Protein AF-A0A2V7UVL4-F1 (afdb_monomer)

Solvent-accessible surface area (backbone atoms only — not comparable to full-atom values): 17058 Å² total; per-residue (Å²): 140,80,89,80,84,87,86,84,88,80,80,76,94,66,79,67,66,77,83,80,45,62,92,87,64,84,83,84,84,73,82,70,92,78,72,73,92,77,87,88,82,82,78,90,78,72,68,57,62,95,88,39,77,72,82,83,72,78,83,70,82,76,73,74,75,78,78,67,80,54,68,66,58,58,51,51,50,47,68,39,41,49,60,37,52,55,49,50,53,49,52,54,54,54,59,66,42,76,71,51,90,70,59,77,78,52,60,64,87,53,51,46,16,52,55,32,18,53,51,27,43,38,39,38,41,36,69,62,68,70,66,64,64,85,85,51,70,67,43,55,50,50,28,46,51,54,46,47,54,47,42,51,50,48,38,61,51,25,60,76,36,74,91,51,75,61,50,74,66,52,46,51,33,26,45,50,13,30,56,51,21,51,55,52,50,52,53,51,35,53,52,51,21,52,57,41,52,55,54,38,44,30,38,38,36,33,56,90,95,44,69,63,36,55,53,50,51,52,53,51,57,54,49,44,76,78,41,69,50,43,81,44,79,43,58,24,80,79,36,75,71,45,28,73,74,42,50,96,48,59,40,36,40,24,52,65,91,45,76,74,58,60,87,70,84,51,72,64,61,54,48,52,54,55,49,53,54,45,55,55,56,74,109

Sequence (283 aa):
MPSGESPSRVALPFPQHADVLPSSVRVLCFPDPGRSEGEAEGDGHPVSLHGGPVAAHRVRHVSLPAEHPPLNRVLHFTRLWLPVLAYGTLVFYLSSLPVVPVAGRLPDYLTHPAEYLVLTLLVVRALHGGGVTPIRRGTCLGAIALTVAYAISDEIHQLHVPRRTASLKDVLSDTLGAVLALGVAEVFQRIRSRRLGLPVSVTLYTRAECRHCHQARAILRRIAREVPLQLSEVDVDSDPTLSSRYGAQVPVILVGDTKISKLIPDEETIRRGLTRRVFRSTG

Structure (mmCIF, N/CA/C/O backbone):
data_AF-A0A2V7UVL4-F1
#
_entry.id   AF-A0A2V7UVL4-F1
#
loop_
_atom_site.group_PDB
_atom_site.id
_atom_site.type_symbol
_atom_site.label_atom_id
_atom_site.label_alt_id
_atom_site.label_comp_id
_atom_site.label_asym_id
_atom_site.label_entity_id
_atom_site.label_seq_id
_atom_site.pdbx_PDB_ins_code
_atom_site.Cartn_x
_atom_site.Cartn_y
_atom_site.Cartn_z
_atom_site.occupancy
_atom_site.B_iso_or_equiv
_atom_site.auth_seq_id
_atom_site.auth_comp_id
_atom_site.auth_asym_id
_atom_site.auth_atom_id
_atom_site.pdbx_PDB_model_num
ATOM 1 N N . MET A 1 1 ? -53.122 -37.523 50.773 1.00 27.28 1 MET A N 1
ATOM 2 C CA . MET A 1 1 ? -51.848 -38.246 50.582 1.00 27.28 1 MET A CA 1
ATOM 3 C C . MET A 1 1 ? -51.988 -39.094 49.324 1.00 27.28 1 MET A C 1
ATOM 5 O O . MET A 1 1 ? -52.861 -39.951 49.351 1.00 27.28 1 MET A O 1
ATOM 9 N N . PRO A 1 2 ? -51.187 -38.923 48.262 1.00 37.91 2 PRO A N 1
ATOM 10 C CA . PRO A 1 2 ? -50.572 -37.706 47.718 1.00 37.91 2 PRO A CA 1
ATOM 11 C C . PRO A 1 2 ? -50.898 -37.482 46.207 1.00 37.91 2 PRO A C 1
ATOM 13 O O . PRO A 1 2 ? -51.432 -38.374 45.560 1.00 37.91 2 PRO A O 1
ATOM 16 N N . SER A 1 3 ? -50.548 -36.279 45.705 1.00 30.66 3 SER A N 1
ATOM 17 C CA . SER A 1 3 ? -49.972 -35.924 44.371 1.00 30.66 3 SER A CA 1
ATOM 18 C C . SER A 1 3 ? -50.656 -36.375 43.059 1.00 30.66 3 SER A C 1
ATOM 20 O O . SER A 1 3 ? -50.988 -37.536 42.900 1.00 30.66 3 SER A O 1
ATOM 22 N N . GLY A 1 4 ? -50.796 -35.569 42.002 1.00 29.22 4 GLY A N 1
ATOM 23 C CA . GLY A 1 4 ? -50.240 -34.253 41.680 1.00 29.22 4 GLY A CA 1
ATOM 24 C C . GLY A 1 4 ? -50.421 -33.945 40.174 1.00 29.22 4 GLY A C 1
ATOM 25 O O . GLY A 1 4 ? -50.461 -34.857 39.358 1.00 29.22 4 GLY A O 1
ATOM 26 N N . GLU A 1 5 ? -50.591 -32.656 39.873 1.00 31.00 5 GLU A N 1
ATOM 27 C CA . GLU A 1 5 ? -50.179 -31.883 38.681 1.00 31.00 5 GLU A CA 1
ATOM 28 C C . GLU A 1 5 ? -50.448 -32.315 37.213 1.00 31.00 5 GLU A C 1
ATOM 30 O O . GLU A 1 5 ? -49.974 -33.308 36.673 1.00 31.00 5 GLU A O 1
ATOM 35 N N . SER A 1 6 ? -51.139 -31.386 36.541 1.00 32.22 6 SER A N 1
ATOM 36 C CA . SER A 1 6 ? -51.098 -30.997 35.114 1.00 32.22 6 SER A CA 1
ATOM 37 C C . SER A 1 6 ? -49.822 -30.148 34.826 1.00 32.22 6 SER A C 1
ATOM 39 O O . SER A 1 6 ? -49.152 -29.805 35.795 1.00 32.22 6 SER A O 1
ATOM 41 N N . PRO A 1 7 ? -49.552 -29.534 33.646 1.00 45.94 7 PRO A N 1
ATOM 42 C CA . PRO A 1 7 ? -49.530 -29.925 32.224 1.00 45.94 7 PRO A CA 1
ATOM 43 C C . PRO A 1 7 ? -48.164 -29.599 31.527 1.00 45.94 7 PRO A C 1
ATOM 45 O O . PRO A 1 7 ? -47.232 -29.069 32.119 1.00 45.94 7 PRO A O 1
ATOM 48 N N . SER A 1 8 ? -48.131 -29.757 30.193 1.00 32.25 8 SER A N 1
ATOM 49 C CA . SER A 1 8 ? -47.383 -28.940 29.204 1.00 32.25 8 SER A CA 1
ATOM 50 C C . SER A 1 8 ? -46.000 -29.418 28.714 1.00 32.25 8 SER A C 1
ATOM 52 O O . SER A 1 8 ? -44.949 -29.219 29.315 1.00 32.25 8 SER A O 1
ATOM 54 N N . ARG A 1 9 ? -45.999 -29.969 27.492 1.00 36.44 9 ARG A N 1
ATOM 55 C CA . ARG A 1 9 ? -44.826 -30.010 26.609 1.00 36.44 9 ARG A CA 1
ATOM 56 C C . ARG A 1 9 ? -44.597 -28.604 26.047 1.00 36.44 9 ARG A C 1
ATOM 58 O O . ARG A 1 9 ? -45.347 -28.175 25.173 1.00 36.44 9 ARG A O 1
ATOM 65 N N . VAL A 1 10 ? -43.568 -27.900 26.510 1.00 35.81 10 VAL A N 1
ATOM 66 C CA . VAL A 1 10 ? -43.083 -26.680 25.846 1.00 35.81 10 VAL A CA 1
ATOM 67 C C . VAL A 1 10 ? -42.143 -27.095 24.713 1.00 35.81 10 VAL A C 1
ATOM 69 O O . VAL A 1 10 ? -41.080 -27.666 24.949 1.00 35.81 10 VAL A O 1
ATOM 72 N N . ALA A 1 11 ? -42.561 -26.848 23.471 1.00 37.50 11 ALA A N 1
ATOM 73 C CA . ALA A 1 11 ? -41.738 -27.038 22.282 1.00 37.50 11 ALA A CA 1
ATOM 74 C C . ALA A 1 11 ? -40.584 -26.016 22.263 1.00 37.50 11 ALA A C 1
ATOM 76 O O . ALA A 1 11 ? -40.809 -24.817 22.420 1.00 37.50 11 ALA A O 1
ATOM 77 N N . LEU A 1 12 ? -39.348 -26.490 22.077 1.00 35.25 12 LEU A N 1
ATOM 78 C CA . LEU A 1 12 ? -38.162 -25.638 21.943 1.00 35.25 12 LEU A CA 1
ATOM 79 C C . LEU A 1 12 ? -38.152 -24.912 20.577 1.00 35.25 12 LEU A C 1
ATOM 81 O O . LEU A 1 12 ? -38.569 -25.501 19.581 1.00 35.25 12 LEU A O 1
ATOM 85 N N . PRO A 1 13 ? -37.640 -23.666 20.493 1.00 36.91 13 PRO A N 1
ATOM 86 C CA . PRO A 1 13 ? -37.803 -22.785 19.330 1.00 36.91 13 PRO A CA 1
ATOM 87 C C . PRO A 1 13 ? -36.739 -22.957 18.229 1.00 36.91 13 PRO A C 1
ATOM 89 O O . PRO A 1 13 ? -36.646 -22.112 17.340 1.00 36.91 13 PRO A O 1
ATOM 92 N N . PHE A 1 14 ? -35.910 -24.003 18.274 1.00 34.09 14 PHE A N 1
ATOM 93 C CA . PHE A 1 14 ? -34.856 -24.205 17.276 1.00 34.09 14 PHE A CA 1
ATOM 94 C C . PHE A 1 14 ? -35.271 -25.249 16.229 1.00 34.09 14 PHE A C 1
ATOM 96 O O . PHE A 1 14 ? -35.674 -26.348 16.616 1.00 34.09 14 PHE A O 1
ATOM 103 N N . PRO A 1 15 ? -35.161 -24.946 14.918 1.00 44.03 15 PRO A N 1
ATOM 104 C CA . PRO A 1 15 ? -35.361 -25.945 13.875 1.00 44.03 15 PRO A CA 1
ATOM 105 C C . PRO A 1 15 ? -34.367 -27.095 14.067 1.00 44.03 15 PRO A C 1
ATOM 107 O O . PRO A 1 15 ? -33.225 -26.890 14.489 1.00 44.03 15 PRO A O 1
ATOM 110 N N . GLN A 1 16 ? -34.819 -28.318 13.799 1.00 50.28 16 GLN A N 1
ATOM 111 C CA . GLN A 1 16 ? -33.990 -29.508 13.933 1.00 50.28 16 GLN A CA 1
ATOM 112 C C . GLN A 1 16 ? -32.781 -29.366 12.993 1.00 50.28 16 GLN A C 1
ATOM 114 O O . GLN A 1 16 ? -32.917 -29.093 11.806 1.00 50.28 16 GLN A O 1
ATOM 119 N N . HIS A 1 17 ? -31.573 -29.531 13.533 1.00 48.03 17 HIS A N 1
ATOM 120 C CA . HIS A 1 17 ? -30.286 -29.360 12.838 1.00 48.03 17 HIS A CA 1
ATOM 121 C C . HIS A 1 17 ? -30.124 -30.224 11.570 1.00 48.03 17 HIS A C 1
ATOM 123 O O . HIS A 1 17 ? -29.221 -29.972 10.772 1.00 48.03 17 HIS A O 1
ATOM 129 N N . ALA A 1 18 ? -31.001 -31.214 11.385 1.00 49.59 18 ALA A N 1
ATOM 130 C CA . ALA A 1 18 ? -31.094 -32.057 10.200 1.00 49.59 18 ALA A CA 1
ATOM 131 C C . ALA A 1 18 ? -31.358 -31.268 8.903 1.00 49.59 18 ALA A C 1
ATOM 133 O O . ALA A 1 18 ? -30.930 -31.709 7.842 1.00 49.59 18 ALA A O 1
ATOM 134 N N . ASP A 1 19 ? -31.986 -30.090 8.986 1.00 47.53 19 ASP A N 1
ATOM 135 C CA . ASP A 1 19 ? -32.357 -29.303 7.800 1.00 47.53 19 ASP A CA 1
ATOM 136 C C . ASP A 1 19 ? -31.233 -28.374 7.301 1.00 47.53 19 ASP A C 1
ATOM 138 O O . ASP A 1 19 ? -31.312 -27.818 6.207 1.00 47.53 19 ASP A O 1
ATOM 142 N N . VAL A 1 20 ? -30.180 -28.176 8.104 1.00 49.34 20 VAL A N 1
ATOM 143 C CA . VAL A 1 20 ? -29.116 -27.184 7.842 1.00 49.34 20 VAL A CA 1
ATOM 144 C C . VAL A 1 20 ? -27.764 -27.841 7.571 1.00 49.34 20 VAL A C 1
ATOM 146 O O . VAL A 1 20 ? -26.921 -27.269 6.878 1.00 49.34 20 VAL A O 1
ATOM 149 N N . LEU A 1 21 ? -27.531 -29.036 8.113 1.00 46.81 21 LEU A N 1
ATOM 150 C CA . LEU A 1 21 ? -26.247 -29.719 8.020 1.00 46.81 21 LEU A CA 1
ATOM 151 C C . LEU A 1 21 ? -26.349 -30.943 7.103 1.00 46.81 21 LEU A C 1
ATOM 153 O O . LEU A 1 21 ? -27.305 -31.708 7.212 1.00 46.81 21 LEU A O 1
ATOM 157 N N . PRO A 1 22 ? -25.365 -31.169 6.212 1.00 46.09 22 PRO A N 1
ATOM 158 C CA . PRO A 1 22 ? -25.333 -32.381 5.407 1.00 46.09 22 PRO A CA 1
ATOM 159 C C . PRO A 1 22 ? -25.248 -33.613 6.316 1.00 46.09 22 PRO A C 1
ATOM 161 O O . PRO A 1 22 ? -24.584 -33.588 7.352 1.00 46.09 22 PRO A O 1
ATOM 164 N N . SER A 1 23 ? -25.872 -34.716 5.900 1.00 47.56 23 SER A N 1
ATOM 165 C CA . SER A 1 23 ? -25.980 -35.977 6.657 1.00 47.56 23 SER A CA 1
ATOM 166 C C . SER A 1 23 ? -24.639 -36.629 7.037 1.00 47.56 23 SER A C 1
ATOM 168 O O . SER A 1 23 ? -24.600 -37.574 7.825 1.00 47.56 23 SER A O 1
ATOM 170 N N . SER A 1 24 ? -23.525 -36.118 6.511 1.00 39.78 24 SER A N 1
ATOM 171 C CA . SER A 1 24 ? -22.158 -36.494 6.876 1.00 39.78 24 SER A CA 1
ATOM 172 C C . SER A 1 24 ? -21.665 -35.864 8.187 1.00 39.78 24 SER A C 1
ATOM 174 O O . SER A 1 24 ? -20.651 -36.309 8.728 1.00 39.78 24 SER A O 1
ATOM 176 N N . VAL A 1 25 ? -22.356 -34.851 8.718 1.00 35.94 25 VAL A N 1
ATOM 177 C CA . VAL A 1 25 ? -21.966 -34.125 9.932 1.00 35.94 25 VAL A CA 1
ATOM 178 C C . VAL A 1 25 ? -22.755 -34.654 11.126 1.00 35.94 25 VAL A C 1
ATOM 180 O O . VAL A 1 25 ? -23.966 -34.476 11.217 1.00 35.94 25 VAL A O 1
ATOM 183 N N . ARG A 1 26 ? -22.063 -35.284 12.083 1.00 40.94 26 ARG A N 1
ATOM 184 C CA . ARG A 1 26 ? -22.666 -35.684 13.364 1.00 40.94 26 ARG A CA 1
ATOM 185 C C . ARG A 1 26 ? -22.484 -34.571 14.388 1.00 40.94 26 ARG A C 1
ATOM 187 O O . ARG A 1 26 ? -21.357 -34.258 14.764 1.00 40.94 26 ARG A O 1
ATOM 194 N N . VAL A 1 27 ? -23.593 -33.993 14.842 1.00 41.38 27 VAL A N 1
ATOM 195 C CA . VAL A 1 27 ? -23.610 -32.954 15.877 1.00 41.38 27 VAL A CA 1
ATOM 196 C C . VAL A 1 27 ? -23.712 -33.613 17.248 1.00 41.38 27 VAL A C 1
ATOM 198 O O . VAL A 1 27 ? -24.640 -34.373 17.515 1.00 41.38 27 VAL A O 1
ATOM 201 N N . LEU A 1 28 ? -22.751 -33.319 18.120 1.00 40.56 28 LEU A N 1
ATOM 202 C CA . LEU A 1 28 ? -22.800 -33.683 19.533 1.00 40.56 28 LEU A CA 1
ATOM 203 C C . LEU A 1 28 ? -23.385 -32.506 20.314 1.00 40.56 28 LEU A C 1
ATOM 205 O O . LEU A 1 28 ? -22.750 -31.460 20.434 1.00 40.56 28 LEU A O 1
ATOM 209 N N . CYS A 1 29 ? -24.601 -32.673 20.828 1.00 39.53 29 CYS A N 1
ATOM 210 C CA . CYS A 1 29 ? -25.205 -31.719 21.750 1.00 39.53 29 CYS A CA 1
ATOM 211 C C . CYS A 1 29 ? -24.737 -32.043 23.168 1.00 39.53 29 CYS A C 1
ATOM 213 O O . CYS A 1 29 ? -25.046 -33.108 23.701 1.00 39.53 29 CYS A O 1
ATOM 215 N N . PHE A 1 30 ? -23.993 -31.126 23.776 1.00 36.72 30 PHE A N 1
ATOM 216 C CA . PHE A 1 30 ? -23.687 -31.197 25.198 1.00 36.72 30 PHE A CA 1
ATOM 217 C C . PHE A 1 30 ? -24.836 -30.561 25.991 1.00 36.72 30 PHE A C 1
ATOM 219 O O . PHE A 1 30 ? -25.384 -29.553 25.535 1.00 36.72 30 PHE A O 1
ATOM 226 N N . PRO A 1 31 ? -25.222 -31.130 27.146 1.00 38.59 31 PRO A N 1
ATOM 227 C CA . PRO A 1 31 ? -26.161 -30.469 28.036 1.00 38.59 31 PRO A CA 1
ATOM 228 C C . PRO A 1 31 ? -25.578 -29.126 28.490 1.00 38.59 31 PRO A C 1
ATOM 230 O O . PRO A 1 31 ? -24.389 -29.015 28.790 1.00 38.59 31 PRO A O 1
ATOM 233 N N . ASP A 1 32 ? -26.426 -28.103 28.464 1.00 40.22 32 ASP A N 1
ATOM 234 C CA . ASP A 1 32 ? -26.077 -26.716 28.751 1.00 40.22 32 ASP A CA 1
ATOM 235 C C . ASP A 1 32 ? -25.558 -26.590 30.200 1.00 40.22 32 ASP A C 1
ATOM 237 O O . ASP A 1 32 ? -26.303 -26.912 31.132 1.00 40.22 32 ASP A O 1
ATOM 241 N N . PRO A 1 33 ? -24.307 -26.147 30.434 1.00 38.56 33 PRO A N 1
ATOM 242 C CA . PRO A 1 33 ? -23.712 -26.110 31.773 1.00 38.56 33 PRO A CA 1
ATOM 243 C C . PRO A 1 33 ? -24.351 -25.068 32.711 1.00 38.56 33 PRO A C 1
ATOM 245 O O . PRO A 1 33 ? -23.939 -24.953 33.860 1.00 38.56 33 PRO A O 1
ATOM 248 N N . GLY A 1 34 ? -25.330 -24.290 32.234 1.00 39.03 34 GLY A N 1
ATOM 249 C CA . GLY A 1 34 ? -26.018 -23.245 32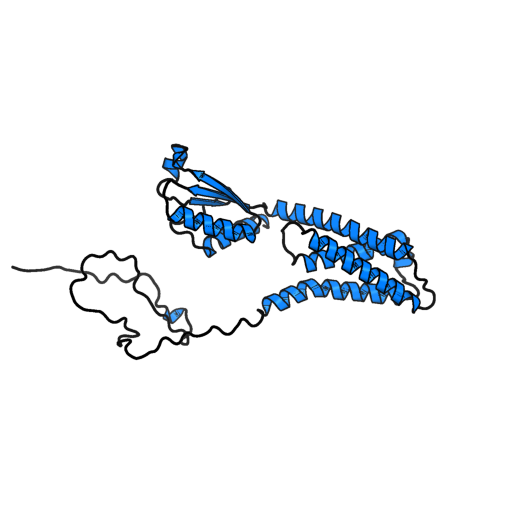.994 1.00 39.03 34 GLY A CA 1
ATOM 250 C C . GLY A 1 34 ? -27.373 -23.627 33.599 1.00 39.03 34 GLY A C 1
ATOM 251 O O . GLY A 1 34 ? -28.026 -22.755 34.174 1.00 39.03 34 GLY A O 1
ATOM 252 N N . ARG A 1 35 ? -27.840 -24.879 33.483 1.00 37.56 35 ARG A N 1
ATOM 253 C CA . ARG A 1 35 ? -29.080 -25.299 34.158 1.00 37.56 35 ARG A CA 1
ATOM 254 C C . ARG A 1 35 ? -28.760 -25.609 35.624 1.00 37.56 35 ARG A C 1
ATOM 256 O O . ARG A 1 35 ? -28.145 -26.623 35.925 1.00 37.56 35 ARG A O 1
ATOM 263 N N . SER A 1 36 ? -29.123 -24.671 36.494 1.00 32.84 36 SER A N 1
ATOM 264 C CA . SER A 1 36 ? -28.880 -24.676 37.938 1.00 32.84 36 SER A CA 1
ATOM 265 C C . SER A 1 36 ? -29.268 -25.989 38.612 1.00 32.84 36 SER A C 1
ATOM 267 O O . SER A 1 36 ? -30.36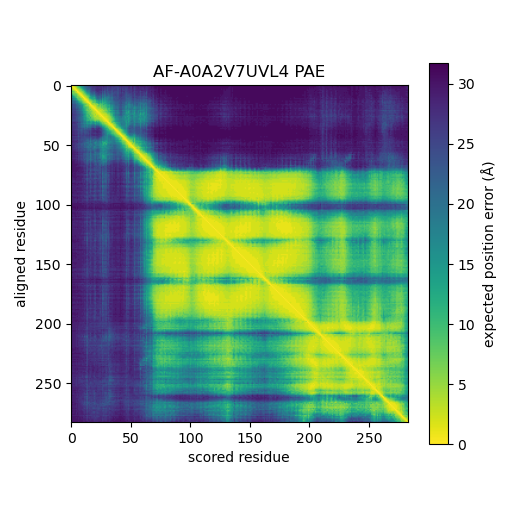7 -26.502 38.405 1.00 32.84 36 SER A O 1
ATOM 269 N N . GLU A 1 37 ? -28.354 -26.455 39.457 1.00 37.47 37 GLU A N 1
ATOM 270 C CA . GLU A 1 37 ? -28.489 -27.549 40.410 1.00 37.47 37 GLU A CA 1
ATOM 271 C C . GLU A 1 37 ? -29.745 -27.373 41.276 1.00 37.47 37 GLU A C 1
ATOM 273 O O . GLU A 1 37 ? -29.877 -26.428 42.052 1.00 37.47 37 GLU A O 1
ATOM 278 N N . GLY A 1 38 ? -30.677 -28.299 41.107 1.00 35.00 38 GLY A N 1
ATOM 279 C CA . GLY A 1 38 ? -31.891 -28.456 41.889 1.00 35.00 38 GLY A CA 1
ATOM 280 C C . GLY A 1 38 ? -32.589 -29.689 41.342 1.00 35.00 38 GLY A C 1
ATOM 281 O O . GLY A 1 38 ? -33.202 -29.600 40.287 1.00 35.00 38 GLY A O 1
ATOM 282 N N . GLU A 1 39 ? -32.410 -30.815 42.039 1.00 36.94 39 GLU A N 1
ATOM 283 C CA . GLU A 1 39 ? -32.797 -32.193 41.676 1.00 36.94 39 GLU A CA 1
ATOM 284 C C . GLU A 1 39 ? -31.781 -32.948 40.803 1.00 36.94 39 GLU A C 1
ATOM 286 O O . GLU A 1 39 ? -31.985 -33.229 39.625 1.00 36.94 39 GLU A O 1
ATOM 291 N N . ALA A 1 40 ? -30.671 -33.333 41.433 1.00 34.66 40 ALA A N 1
ATOM 292 C CA . ALA A 1 40 ? -29.865 -34.471 41.007 1.00 34.66 40 ALA A CA 1
ATOM 293 C C . ALA A 1 40 ? -29.655 -35.388 42.218 1.00 34.66 40 ALA A C 1
ATOM 295 O O . ALA A 1 40 ? -28.600 -35.392 42.847 1.00 34.66 40 ALA A O 1
ATOM 296 N N . GLU A 1 41 ? -30.696 -36.139 42.566 1.00 32.75 41 GLU A N 1
ATOM 297 C CA . GLU A 1 41 ? -30.577 -37.315 43.420 1.00 32.75 41 GLU A CA 1
ATOM 298 C C . GLU A 1 41 ? -30.929 -38.530 42.553 1.00 32.75 41 GLU A C 1
ATOM 300 O O . GLU A 1 41 ? -32.042 -38.626 42.040 1.00 32.75 41 GLU A O 1
ATOM 305 N N . GLY A 1 42 ? -29.953 -39.418 42.340 1.00 30.16 42 GLY A N 1
ATOM 306 C CA . GLY A 1 42 ? -30.150 -40.710 41.677 1.00 30.16 42 GLY A CA 1
ATOM 307 C C . GLY A 1 42 ? -29.469 -40.867 40.313 1.00 30.16 42 GLY A C 1
ATOM 308 O O . GLY A 1 42 ? -29.977 -40.415 39.297 1.00 30.16 42 GLY A O 1
ATOM 309 N N . ASP A 1 43 ? -28.355 -41.601 40.339 1.00 31.23 43 ASP A N 1
ATOM 310 C CA . ASP A 1 43 ? -27.765 -42.437 39.285 1.00 31.23 43 ASP A CA 1
ATOM 311 C C . ASP A 1 43 ? -27.305 -41.822 37.948 1.00 31.23 43 ASP A C 1
ATOM 313 O O . ASP A 1 43 ? -28.014 -41.155 37.201 1.00 31.23 43 ASP A O 1
ATOM 317 N N . GLY A 1 44 ? -26.043 -42.123 37.617 1.00 37.66 44 GLY A N 1
ATOM 318 C CA . GLY A 1 44 ? -25.330 -41.630 36.444 1.00 37.66 44 GLY A CA 1
ATOM 319 C C . GLY A 1 44 ? -26.087 -41.833 35.132 1.00 37.66 44 GLY A C 1
ATOM 320 O O . GLY A 1 44 ? -26.223 -42.950 34.635 1.00 37.66 44 GLY A O 1
ATOM 321 N N . HIS A 1 45 ? -26.507 -40.729 34.517 1.00 33.81 45 HIS A N 1
ATOM 322 C CA . HIS A 1 45 ? -27.101 -40.756 33.189 1.00 33.81 45 HIS A CA 1
ATOM 323 C C . HIS A 1 45 ? -26.024 -40.740 32.090 1.00 33.81 45 HIS A C 1
ATOM 325 O O . HIS A 1 45 ? -25.230 -39.797 32.010 1.00 33.81 45 HIS A O 1
ATOM 331 N N . PRO A 1 46 ? -25.989 -41.751 31.200 1.00 38.53 46 PRO A N 1
ATOM 332 C CA . PRO A 1 46 ? -25.092 -41.759 30.059 1.00 38.53 46 PRO A CA 1
ATOM 333 C C . PRO A 1 46 ? -25.591 -40.772 29.001 1.00 38.53 46 PRO A C 1
ATOM 335 O O . PRO A 1 46 ? -26.757 -40.787 28.601 1.00 38.53 46 PRO A O 1
ATOM 338 N N . VAL A 1 47 ? -24.678 -39.940 28.500 1.00 43.59 47 VAL A N 1
ATOM 339 C CA . VAL A 1 47 ? -24.881 -39.179 27.262 1.00 43.59 47 VAL A CA 1
ATOM 340 C C . VAL A 1 47 ? -25.287 -40.176 26.171 1.00 43.59 47 VAL A C 1
ATOM 342 O O . VAL A 1 47 ? -24.596 -41.173 25.962 1.00 43.59 47 VAL A O 1
ATOM 345 N N . SER A 1 48 ? -26.423 -39.943 25.514 1.00 41.41 48 SER A N 1
ATOM 346 C CA . SER A 1 48 ? -26.971 -40.826 24.480 1.00 41.41 48 SER A CA 1
ATOM 347 C C . SER A 1 48 ? -26.897 -40.167 23.102 1.00 41.41 48 SER A C 1
ATOM 349 O O . SER A 1 48 ? -27.206 -38.990 22.926 1.00 41.41 48 SER A O 1
ATOM 351 N N . LEU A 1 49 ? -26.465 -40.942 22.107 1.00 41.16 49 LEU A N 1
ATOM 352 C CA . LEU A 1 49 ? -26.409 -40.563 20.692 1.00 41.16 49 LEU A CA 1
ATOM 353 C C . LEU A 1 49 ? -27.547 -41.311 19.992 1.00 41.16 49 LEU A C 1
ATOM 355 O O . LEU A 1 49 ? -27.553 -42.539 19.999 1.00 41.16 49 LEU A O 1
ATOM 359 N N . HIS A 1 50 ? -28.532 -40.590 19.444 1.00 40.66 50 HIS A N 1
ATOM 360 C CA . HIS A 1 50 ? -29.739 -41.174 18.828 1.00 40.66 50 HIS A CA 1
ATOM 361 C C . HIS A 1 50 ? -30.399 -42.288 19.666 1.00 40.66 50 HIS A C 1
ATOM 363 O O . HIS A 1 50 ? -30.736 -43.352 19.158 1.00 40.66 50 HIS A O 1
ATOM 369 N N . GLY A 1 51 ? -30.568 -42.050 20.970 1.00 46.47 51 GLY A N 1
ATOM 370 C CA . GLY A 1 51 ? -31.279 -42.977 21.856 1.00 46.47 51 GLY A CA 1
ATOM 371 C C . GLY A 1 51 ? -30.522 -44.260 22.228 1.00 46.47 51 GLY A C 1
ATOM 372 O O . GLY A 1 51 ? -31.115 -45.124 22.863 1.00 46.47 51 GLY A O 1
ATOM 373 N N . GLY A 1 52 ? -29.234 -44.392 21.885 1.00 38.69 52 GLY A N 1
ATOM 374 C CA . GLY A 1 52 ? -28.369 -45.491 22.339 1.00 38.69 52 GLY A CA 1
ATOM 375 C C . GLY A 1 52 ? -27.275 -45.038 23.328 1.00 38.69 52 GLY A C 1
ATOM 376 O O . GLY A 1 52 ? -26.817 -43.891 23.239 1.00 38.69 52 GLY A O 1
ATOM 377 N N . PRO A 1 53 ? -26.829 -45.905 24.263 1.00 39.75 53 PRO A N 1
ATOM 378 C CA . PRO A 1 53 ? -25.759 -45.590 25.213 1.00 39.75 53 PRO A CA 1
ATOM 379 C C . PRO A 1 53 ? -24.389 -45.470 24.522 1.00 39.75 53 PRO A C 1
ATOM 381 O O . PRO A 1 53 ? -23.991 -46.329 23.735 1.00 39.75 53 PRO A O 1
ATOM 384 N N . VAL A 1 54 ? -23.630 -44.416 24.848 1.00 46.09 54 VAL A N 1
ATOM 385 C CA . VAL A 1 54 ? -22.284 -44.131 24.304 1.00 46.09 54 VAL A CA 1
ATOM 386 C C . VAL A 1 54 ? -21.220 -44.951 25.050 1.00 46.09 54 VAL A C 1
ATOM 388 O O . VAL A 1 54 ? -20.291 -44.427 25.654 1.00 46.09 54 VAL A O 1
ATOM 391 N N . ALA A 1 55 ? -21.355 -46.275 25.035 1.00 43.22 55 ALA A N 1
ATOM 392 C CA . ALA A 1 55 ? -20.399 -47.199 25.638 1.00 43.22 55 ALA A CA 1
ATOM 393 C C . ALA A 1 55 ? -19.769 -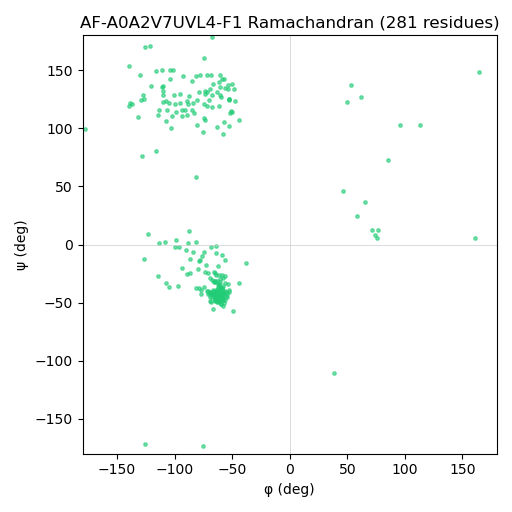48.067 24.542 1.00 43.22 55 ALA A C 1
ATOM 395 O O . ALA A 1 55 ? -20.232 -49.174 24.310 1.00 43.22 55 ALA A O 1
ATOM 396 N N . ALA A 1 56 ? -18.768 -47.521 23.829 1.00 41.84 56 ALA A N 1
ATOM 397 C CA . ALA A 1 56 ? -17.734 -48.246 23.048 1.00 41.84 56 ALA A CA 1
ATOM 398 C C . ALA A 1 56 ? -17.022 -47.378 21.987 1.00 41.84 56 ALA A C 1
ATOM 400 O O . ALA A 1 56 ? -16.237 -47.894 21.189 1.00 41.84 56 ALA A O 1
ATOM 401 N N . HIS A 1 57 ? -17.262 -46.069 21.906 1.00 38.59 57 HIS A N 1
ATOM 402 C CA . HIS A 1 57 ? -16.595 -45.242 20.899 1.00 38.59 57 HIS A CA 1
ATOM 403 C C . HIS A 1 57 ? -15.469 -44.435 21.531 1.00 38.59 57 HIS A C 1
ATOM 405 O O . HIS A 1 57 ? -15.697 -43.404 22.157 1.00 38.59 57 HIS A O 1
ATOM 411 N N . ARG A 1 58 ? -14.226 -44.918 21.354 1.00 36.62 58 ARG A N 1
ATOM 412 C CA . ARG A 1 58 ? -13.026 -44.095 21.550 1.00 36.62 58 ARG A CA 1
ATOM 413 C C . ARG A 1 58 ? -13.236 -42.818 20.752 1.00 36.62 58 ARG A C 1
ATOM 415 O O . ARG A 1 58 ? -13.267 -42.869 19.523 1.00 36.62 58 ARG A O 1
ATOM 422 N N . VAL A 1 59 ? -13.347 -41.693 21.450 1.00 39.81 59 VAL A N 1
ATOM 423 C CA . VAL A 1 59 ? -13.175 -40.371 20.858 1.00 39.81 59 VAL A CA 1
ATOM 424 C C . VAL A 1 59 ? -11.773 -40.369 20.257 1.00 39.81 59 VAL A C 1
ATOM 426 O O . VAL A 1 59 ? -10.774 -40.209 20.955 1.00 39.81 59 VAL A O 1
ATOM 429 N N . ARG A 1 60 ? -11.670 -40.672 18.961 1.00 34.12 60 ARG A N 1
ATOM 430 C CA . ARG A 1 60 ? -10.428 -40.471 18.228 1.00 34.12 60 ARG A CA 1
ATOM 431 C C . ARG A 1 60 ? -10.302 -38.973 18.070 1.00 34.12 60 ARG A C 1
ATOM 433 O O . ARG A 1 60 ? -11.164 -38.344 17.463 1.00 34.12 60 ARG A O 1
ATOM 440 N N . HIS A 1 61 ? -9.229 -38.428 18.623 1.00 32.16 61 HIS A N 1
ATOM 441 C CA . HIS A 1 61 ? -8.753 -37.106 18.268 1.00 32.16 61 HIS A CA 1
ATOM 442 C C . HIS A 1 61 ? -8.607 -37.093 16.739 1.00 32.16 61 HIS A C 1
ATOM 444 O O . HIS A 1 61 ? -7.705 -37.725 16.188 1.00 32.16 61 HIS A O 1
ATOM 450 N N . VAL A 1 62 ? -9.565 -36.484 16.039 1.00 35.22 62 VAL A N 1
ATOM 451 C CA . VAL A 1 62 ? -9.442 -36.252 14.604 1.00 35.22 62 VAL A CA 1
ATOM 452 C C . VAL A 1 62 ? -8.457 -35.105 14.502 1.00 35.22 62 VAL A C 1
ATOM 454 O O . VAL A 1 62 ? -8.816 -33.950 14.714 1.00 35.22 62 VAL A O 1
ATOM 457 N N . SER A 1 63 ? -7.187 -35.433 14.275 1.00 28.98 63 SER A N 1
ATOM 458 C CA . SER A 1 63 ? -6.197 -34.442 13.877 1.00 28.98 63 SER A CA 1
ATOM 459 C C . SER A 1 63 ? -6.727 -33.792 12.607 1.00 28.98 63 SER A C 1
ATOM 461 O O . SER A 1 63 ? -6.748 -34.427 11.552 1.00 28.98 63 SER A O 1
ATOM 463 N N . LEU A 1 64 ? -7.226 -32.560 12.725 1.00 36.56 64 LEU A N 1
ATOM 464 C CA . LEU A 1 64 ? -7.522 -31.737 11.562 1.00 36.56 64 LEU A CA 1
ATOM 465 C C . LEU A 1 64 ? -6.239 -31.721 10.718 1.00 36.56 64 LEU A C 1
ATOM 467 O O . LEU A 1 64 ? -5.172 -31.442 11.277 1.00 36.56 64 LEU A O 1
ATOM 471 N N . PRO A 1 65 ? -6.297 -32.118 9.434 1.00 34.09 65 PRO A N 1
ATOM 472 C CA . PRO A 1 65 ? -5.108 -32.191 8.601 1.00 34.09 65 PRO A CA 1
ATOM 473 C C . PRO A 1 65 ? -4.394 -30.841 8.639 1.00 34.09 65 PRO A C 1
ATOM 475 O O . PRO A 1 65 ? -5.044 -29.797 8.551 1.00 34.09 65 PRO A O 1
ATOM 478 N N . ALA A 1 66 ? -3.071 -30.880 8.828 1.00 38.75 66 ALA A N 1
ATOM 479 C CA . ALA A 1 66 ? -2.225 -29.697 8.845 1.00 38.75 66 ALA A CA 1
ATOM 480 C C . ALA A 1 66 ? -2.578 -28.819 7.640 1.00 38.75 66 ALA A C 1
ATOM 482 O O . ALA A 1 66 ? -2.584 -29.300 6.507 1.00 38.75 66 ALA A O 1
ATOM 483 N N . GLU A 1 67 ? -2.940 -27.568 7.922 1.00 41.75 67 GLU A N 1
ATOM 484 C CA . GLU A 1 67 ? -3.435 -26.596 6.955 1.00 41.75 67 GLU A CA 1
ATOM 485 C C . GLU A 1 67 ? -2.595 -26.618 5.668 1.00 41.75 67 GLU A C 1
ATOM 487 O O . GLU A 1 67 ? -1.472 -26.112 5.624 1.00 41.75 67 GLU A O 1
ATOM 492 N N . HIS A 1 68 ? -3.150 -27.166 4.583 1.00 41.62 68 HIS A N 1
ATOM 493 C CA . HIS A 1 68 ? -2.733 -26.754 3.248 1.00 41.62 68 HIS A CA 1
ATOM 494 C C . HIS A 1 68 ? -2.866 -25.223 3.198 1.00 41.62 68 HIS A C 1
ATOM 496 O O . HIS A 1 68 ? -3.860 -24.700 3.719 1.00 41.62 68 HIS A O 1
ATOM 502 N N . PRO A 1 69 ? -1.906 -24.474 2.617 1.00 43.81 69 PRO A N 1
ATOM 503 C CA . PRO A 1 69 ? -2.023 -23.024 2.551 1.00 43.81 69 PRO A CA 1
ATOM 504 C C . PRO A 1 69 ? -3.382 -22.697 1.922 1.00 43.81 69 PRO A C 1
ATOM 506 O O . PRO A 1 69 ? -3.691 -23.234 0.854 1.00 43.81 69 PRO A O 1
ATOM 509 N N . PRO A 1 70 ? -4.232 -21.883 2.577 1.00 58.44 70 PRO A N 1
ATOM 510 C CA . PRO A 1 70 ? -5.593 -21.694 2.109 1.00 58.44 70 PRO A CA 1
ATOM 511 C C . PRO A 1 70 ? -5.501 -21.105 0.705 1.00 58.44 70 PRO A C 1
ATOM 513 O O . PRO A 1 70 ? -4.789 -20.119 0.507 1.00 58.44 70 PRO A O 1
ATOM 516 N N . LEU A 1 71 ? -6.195 -21.702 -0.267 1.00 64.81 71 LEU A N 1
ATOM 517 C CA . LEU A 1 71 ? -6.221 -21.278 -1.676 1.00 64.81 71 LEU A CA 1
ATOM 518 C C . LEU A 1 71 ? -6.371 -19.743 -1.815 1.00 64.81 71 LEU A C 1
ATOM 520 O O . LEU A 1 71 ? -5.765 -19.107 -2.674 1.00 64.81 71 LEU A O 1
ATOM 524 N N . ASN A 1 72 ? -7.098 -19.136 -0.871 1.00 74.94 72 ASN A N 1
ATOM 525 C CA . ASN A 1 72 ? -7.317 -17.698 -0.724 1.00 74.94 72 ASN A CA 1
ATOM 526 C C . ASN A 1 72 ? -6.037 -16.877 -0.492 1.00 74.94 72 ASN A C 1
ATOM 528 O O . ASN A 1 72 ? -5.938 -15.759 -0.988 1.00 74.94 72 ASN A O 1
ATOM 532 N N . ARG A 1 73 ? -5.043 -17.399 0.238 1.00 79.88 73 ARG A N 1
ATOM 533 C CA . ARG A 1 73 ? -3.760 -16.716 0.476 1.00 79.88 73 ARG A CA 1
ATOM 534 C C . ARG A 1 73 ? -2.923 -16.677 -0.796 1.00 79.88 73 ARG A C 1
ATOM 536 O O . ARG A 1 73 ? -2.360 -15.631 -1.104 1.00 79.88 73 ARG A O 1
ATOM 543 N N . VAL A 1 74 ? -2.873 -17.787 -1.535 1.00 83.25 74 VAL A N 1
ATOM 544 C CA . VAL A 1 74 ? -2.158 -17.855 -2.818 1.00 83.25 74 VAL A CA 1
ATOM 545 C C . VAL A 1 74 ? -2.821 -16.927 -3.828 1.00 83.25 74 VAL A C 1
ATOM 547 O O . VAL A 1 74 ? -2.123 -16.123 -4.432 1.00 83.25 74 VAL A O 1
ATOM 550 N N . LEU A 1 75 ? -4.154 -16.962 -3.941 1.00 87.75 75 LEU A N 1
ATOM 551 C CA . LEU A 1 75 ? -4.912 -16.083 -4.835 1.00 87.75 75 LEU A CA 1
ATOM 552 C C . LEU A 1 75 ? -4.760 -14.595 -4.476 1.00 87.75 75 LEU A C 1
ATOM 554 O O . LEU A 1 75 ? -4.619 -13.745 -5.353 1.00 87.75 75 LEU A O 1
ATOM 558 N N . HIS A 1 76 ? -4.781 -14.260 -3.182 1.00 85.12 76 HIS A N 1
ATOM 559 C CA . HIS A 1 76 ? -4.552 -12.891 -2.712 1.00 85.12 76 HIS A CA 1
ATOM 560 C C . HIS A 1 76 ? -3.138 -12.421 -3.043 1.00 85.12 76 HIS A C 1
ATOM 562 O O . HIS A 1 76 ? -2.954 -11.326 -3.573 1.00 85.12 76 HIS A O 1
ATOM 568 N N . PHE A 1 77 ? -2.140 -13.267 -2.787 1.00 90.25 77 PHE A N 1
ATOM 569 C CA . PHE A 1 77 ? -0.755 -12.989 -3.137 1.00 90.25 77 PHE A CA 1
ATOM 570 C C . PHE A 1 77 ? -0.594 -12.773 -4.647 1.00 90.25 77 PHE A C 1
ATOM 572 O O . PHE A 1 77 ? -0.085 -11.731 -5.056 1.00 90.25 77 PHE A O 1
ATOM 579 N N . THR A 1 78 ? -1.090 -13.684 -5.490 1.00 92.00 78 THR A N 1
ATOM 580 C CA . THR A 1 78 ? -0.997 -13.538 -6.951 1.00 92.00 78 THR A CA 1
ATOM 581 C C . THR A 1 78 ? -1.728 -12.302 -7.443 1.00 92.00 78 THR A C 1
ATOM 583 O O . THR A 1 78 ? -1.162 -11.553 -8.230 1.00 92.00 78 THR A O 1
ATOM 586 N N . ARG A 1 79 ? -2.927 -11.997 -6.936 1.00 93.56 79 ARG A N 1
ATOM 587 C CA . ARG A 1 79 ? -3.636 -10.755 -7.281 1.00 93.56 79 ARG A CA 1
ATOM 588 C C . ARG A 1 79 ? -2.816 -9.507 -6.950 1.00 93.56 79 ARG A C 1
ATOM 590 O O . ARG A 1 79 ? -2.898 -8.507 -7.663 1.00 93.56 79 ARG A O 1
ATOM 597 N N . LEU A 1 80 ? -2.047 -9.535 -5.863 1.00 93.31 80 LEU A N 1
ATOM 598 C CA . LEU A 1 80 ? -1.227 -8.399 -5.472 1.00 93.31 80 LEU A CA 1
ATOM 599 C C . LEU A 1 80 ? 0.049 -8.267 -6.310 1.00 93.31 80 LEU A C 1
ATOM 601 O O . LEU A 1 80 ? 0.399 -7.137 -6.654 1.00 93.31 80 LEU A O 1
ATOM 605 N N . TRP A 1 81 ? 0.701 -9.377 -6.647 1.00 96.56 81 TRP A N 1
ATOM 606 C CA . TRP A 1 81 ? 1.987 -9.399 -7.351 1.00 96.56 81 TRP A CA 1
ATOM 607 C C . TRP A 1 81 ? 1.870 -9.421 -8.875 1.00 96.56 81 TRP A C 1
ATOM 609 O O . TRP A 1 81 ? 2.758 -8.909 -9.548 1.00 96.56 81 TRP A O 1
ATOM 619 N N . LEU A 1 82 ? 0.769 -9.923 -9.436 1.00 96.75 82 LEU A N 1
ATOM 620 C CA . LEU A 1 82 ? 0.565 -9.973 -10.884 1.00 96.75 82 LEU A CA 1
ATOM 621 C C . LEU A 1 82 ? 0.706 -8.591 -11.551 1.00 96.75 82 LEU A C 1
ATOM 623 O O . LEU A 1 82 ? 1.422 -8.512 -12.544 1.00 96.75 82 LEU A O 1
ATOM 627 N N . PRO A 1 83 ? 0.142 -7.486 -11.017 1.00 97.44 83 PRO A N 1
ATOM 628 C CA . PRO A 1 83 ? 0.376 -6.163 -11.593 1.00 97.44 83 PRO A CA 1
ATOM 629 C C . PRO A 1 83 ? 1.836 -5.704 -11.504 1.00 97.44 83 PRO A C 1
ATOM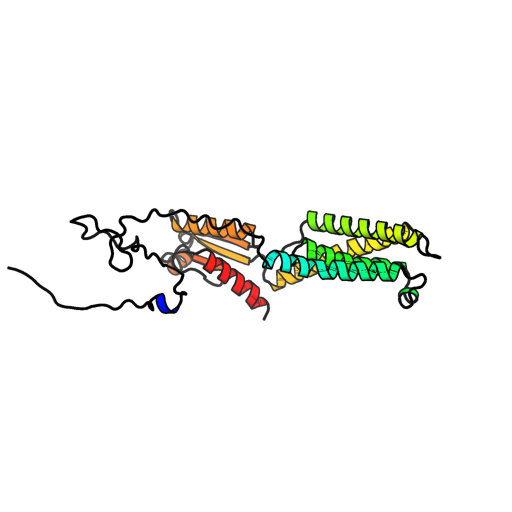 631 O O . PRO A 1 83 ? 2.284 -4.983 -12.385 1.00 97.44 83 PRO A O 1
ATOM 634 N N . VAL A 1 84 ? 2.576 -6.108 -10.461 1.00 97.50 84 VAL A N 1
ATOM 635 C CA . VAL A 1 84 ? 4.011 -5.789 -10.328 1.00 97.50 84 VAL A CA 1
ATOM 636 C C . VAL A 1 84 ? 4.786 -6.473 -11.444 1.00 97.50 84 VAL A C 1
ATOM 638 O O . VAL A 1 84 ? 5.559 -5.821 -12.132 1.00 97.50 84 VAL A O 1
ATOM 641 N N . LEU A 1 85 ? 4.536 -7.769 -11.652 1.00 97.44 85 LEU A N 1
ATOM 642 C CA . LEU A 1 85 ? 5.180 -8.541 -12.710 1.00 97.44 85 LEU A CA 1
ATOM 643 C C . LEU A 1 85 ? 4.796 -8.016 -14.092 1.00 97.44 85 LEU A C 1
ATOM 645 O O . LEU A 1 85 ? 5.676 -7.758 -14.896 1.00 97.44 85 LEU A O 1
ATOM 649 N N . ALA A 1 86 ? 3.506 -7.786 -14.347 1.00 97.69 86 ALA A N 1
ATOM 650 C CA . ALA A 1 86 ? 3.034 -7.267 -15.627 1.00 97.69 86 ALA A CA 1
ATOM 651 C C . ALA A 1 86 ? 3.648 -5.897 -15.957 1.00 97.69 86 ALA A C 1
ATOM 653 O O . ALA A 1 86 ? 4.088 -5.677 -17.082 1.00 97.69 86 ALA A O 1
ATOM 654 N N . TYR A 1 87 ? 3.711 -4.991 -14.976 1.00 97.81 87 TYR A N 1
ATOM 655 C CA . TYR A 1 87 ? 4.316 -3.676 -15.169 1.00 97.81 87 TYR A CA 1
ATOM 656 C C . TYR A 1 87 ? 5.842 -3.756 -15.294 1.00 97.81 87 TYR A C 1
ATOM 658 O O . TYR A 1 87 ? 6.407 -3.106 -16.162 1.00 97.81 87 TYR A O 1
ATOM 666 N N . GLY A 1 88 ? 6.513 -4.595 -14.499 1.00 97.06 88 GLY A N 1
ATOM 667 C CA . GLY A 1 88 ? 7.946 -4.858 -14.647 1.00 97.06 88 GLY A CA 1
ATOM 668 C C . GLY A 1 88 ? 8.278 -5.402 -16.038 1.00 97.06 88 GLY A C 1
ATOM 669 O O . GLY A 1 88 ? 9.127 -4.855 -16.728 1.00 97.06 88 GLY A O 1
ATOM 670 N N . THR A 1 89 ? 7.534 -6.399 -16.523 1.00 96.25 89 THR A N 1
ATOM 671 C CA . THR A 1 89 ? 7.685 -6.918 -17.890 1.00 96.25 89 THR A CA 1
ATOM 672 C C . THR A 1 89 ? 7.454 -5.840 -18.948 1.00 96.25 89 THR A C 1
ATOM 674 O O . THR A 1 89 ? 8.171 -5.819 -19.945 1.00 96.25 89 THR A O 1
ATOM 677 N N . LEU A 1 90 ? 6.495 -4.932 -18.740 1.00 94.56 90 LEU A N 1
ATOM 678 C CA . LEU A 1 90 ? 6.297 -3.786 -19.628 1.00 94.56 90 LEU A CA 1
ATOM 679 C C . LEU A 1 90 ? 7.525 -2.866 -19.640 1.00 94.56 90 LEU A C 1
ATOM 681 O O . LEU A 1 90 ? 7.996 -2.538 -20.723 1.00 94.56 90 LEU A O 1
ATOM 685 N N . VAL A 1 91 ? 8.060 -2.493 -18.471 1.00 93.06 91 VAL A N 1
ATOM 686 C CA . VAL A 1 91 ? 9.284 -1.675 -18.366 1.00 93.06 91 VAL A CA 1
ATOM 687 C C . VAL A 1 91 ? 10.440 -2.368 -19.087 1.00 93.06 91 VAL A C 1
ATOM 689 O O . VAL A 1 91 ? 11.016 -1.791 -19.997 1.00 93.06 91 VAL A O 1
ATOM 692 N N . PHE A 1 92 ? 10.686 -3.649 -18.801 1.00 93.50 92 PHE A N 1
ATOM 693 C CA . PHE A 1 92 ? 11.733 -4.433 -19.464 1.00 93.50 92 PHE A CA 1
ATOM 694 C C . PHE A 1 92 ? 11.568 -4.481 -20.992 1.00 93.50 92 PHE A C 1
ATOM 696 O O . PHE A 1 92 ? 12.538 -4.377 -21.747 1.00 93.50 92 PHE A O 1
ATOM 703 N N . TYR A 1 93 ? 10.332 -4.646 -21.471 1.00 92.69 93 TYR A N 1
ATOM 704 C CA . TYR A 1 93 ? 10.032 -4.633 -22.899 1.00 92.69 93 TYR A CA 1
ATOM 705 C C . TYR A 1 93 ? 10.357 -3.275 -23.527 1.00 92.69 93 TYR A C 1
ATOM 707 O O . TYR A 1 93 ? 11.010 -3.237 -24.568 1.00 92.69 93 TYR A O 1
ATOM 715 N N . LEU A 1 94 ? 9.955 -2.169 -22.891 1.00 89.94 94 LEU A N 1
ATOM 716 C CA . LEU A 1 94 ? 10.260 -0.816 -23.364 1.00 89.94 94 LEU A CA 1
ATOM 717 C C . LEU A 1 94 ? 11.770 -0.540 -23.352 1.00 89.94 94 LEU A C 1
ATOM 719 O O . LEU A 1 94 ? 12.291 -0.010 -24.334 1.00 89.94 94 LEU A O 1
ATOM 723 N N . SER A 1 95 ? 12.479 -0.978 -22.311 1.00 88.56 95 SER A N 1
ATOM 724 C CA . SER A 1 95 ? 13.941 -0.887 -22.200 1.00 88.56 95 SER A CA 1
ATOM 725 C C . SER A 1 95 ? 14.672 -1.730 -23.248 1.00 88.56 95 SER A C 1
ATOM 727 O O . SER A 1 95 ? 15.782 -1.398 -23.660 1.00 88.56 95 SER A O 1
ATOM 729 N N . SER A 1 96 ? 14.031 -2.783 -23.762 1.00 90.38 96 SER A N 1
ATOM 730 C CA . SER A 1 96 ? 14.560 -3.603 -24.860 1.00 90.38 96 SER A CA 1
ATOM 731 C C . SER A 1 96 ? 14.437 -2.932 -26.237 1.00 90.38 96 SER A C 1
ATOM 733 O O . SER A 1 96 ? 14.996 -3.433 -27.215 1.00 90.38 96 SER A O 1
ATOM 735 N N . LEU A 1 97 ? 13.714 -1.808 -26.347 1.00 86.88 97 LEU A N 1
ATOM 736 C CA . LEU A 1 97 ? 13.568 -1.066 -27.599 1.00 86.88 97 LEU A CA 1
ATOM 737 C C . LEU A 1 97 ? 14.717 -0.049 -27.779 1.00 86.88 97 LEU A C 1
ATOM 739 O O . LEU A 1 97 ? 14.923 0.819 -26.920 1.00 86.88 97 LEU A O 1
ATOM 743 N N . PRO A 1 98 ? 15.421 -0.061 -28.932 1.00 80.56 98 PRO A N 1
ATOM 744 C CA . PRO A 1 98 ? 16.468 0.922 -29.230 1.00 80.56 98 PRO A CA 1
ATOM 745 C C . PRO A 1 98 ? 15.942 2.360 -29.320 1.00 80.56 98 PRO A C 1
ATOM 747 O O . PRO A 1 98 ? 16.656 3.303 -29.002 1.00 80.56 98 PRO A O 1
ATOM 750 N N . VAL A 1 99 ? 14.692 2.528 -29.764 1.00 73.38 99 VAL A N 1
ATOM 751 C CA . VAL A 1 99 ? 13.997 3.817 -29.854 1.00 73.38 99 VAL A CA 1
ATOM 752 C C . VAL A 1 99 ? 12.576 3.620 -29.347 1.00 73.38 99 VAL A C 1
ATOM 754 O O . VAL A 1 99 ? 11.825 2.821 -29.906 1.00 73.38 99 VAL A O 1
ATOM 757 N N . VAL A 1 100 ? 12.199 4.354 -28.302 1.00 69.00 100 VAL A N 1
ATOM 758 C CA . VAL A 1 100 ? 10.843 4.314 -27.741 1.00 69.00 100 VAL A CA 1
ATOM 759 C C . VAL A 1 100 ? 10.002 5.426 -28.392 1.00 69.00 100 VAL A C 1
ATOM 761 O O . VAL A 1 100 ? 10.302 6.604 -28.185 1.00 69.00 100 VAL A O 1
ATOM 764 N N . PRO A 1 101 ? 8.942 5.111 -29.164 1.00 65.38 101 PRO A N 1
ATOM 765 C CA . PRO A 1 101 ? 8.206 6.109 -29.957 1.00 65.38 101 PRO A CA 1
ATOM 766 C C . PRO A 1 101 ? 7.485 7.188 -29.132 1.00 65.38 101 PRO A C 1
ATOM 768 O O . PRO A 1 101 ? 7.229 8.283 -29.631 1.00 65.38 101 PRO A O 1
ATOM 771 N N . VAL A 1 102 ? 7.121 6.871 -27.884 1.00 63.06 102 VAL A N 1
ATOM 772 C CA . VAL A 1 102 ? 6.373 7.764 -26.980 1.00 63.06 102 VAL A CA 1
ATOM 773 C C . VAL A 1 102 ? 7.298 8.504 -26.013 1.00 63.06 102 VAL A C 1
ATOM 775 O O . VAL A 1 102 ? 7.053 9.679 -25.741 1.00 63.06 102 VAL A O 1
ATOM 778 N N . ALA A 1 103 ? 8.372 7.860 -25.538 1.00 59.28 103 ALA A N 1
ATOM 779 C CA . ALA A 1 103 ? 9.296 8.470 -24.581 1.00 59.28 103 ALA A CA 1
ATOM 780 C C . ALA A 1 103 ? 10.041 9.672 -25.181 1.00 59.28 103 ALA A C 1
ATOM 782 O O . ALA A 1 103 ? 10.220 10.665 -24.494 1.00 59.28 103 ALA A O 1
ATOM 783 N N . GLY A 1 104 ? 10.333 9.669 -26.489 1.00 61.06 104 GLY A N 1
ATOM 784 C CA . GLY A 1 104 ? 11.012 10.788 -27.164 1.00 61.06 104 GLY A CA 1
ATOM 785 C C . GLY A 1 104 ? 10.251 12.127 -27.198 1.00 61.06 104 GLY A C 1
ATOM 786 O O . GLY A 1 104 ? 10.761 13.094 -27.757 1.00 61.06 104 GLY A O 1
ATOM 787 N N . ARG A 1 105 ? 9.029 12.207 -26.646 1.00 71.56 105 ARG A N 1
ATOM 788 C CA . ARG A 1 105 ? 8.259 13.461 -26.513 1.00 71.56 105 ARG A CA 1
ATOM 789 C C . ARG A 1 105 ? 8.449 14.162 -25.171 1.00 71.56 105 ARG A C 1
ATOM 791 O O . ARG A 1 105 ? 8.137 15.347 -25.073 1.00 71.56 105 ARG A O 1
ATOM 798 N N . LEU A 1 106 ? 8.899 13.445 -24.144 1.00 74.50 106 LEU A N 1
ATOM 799 C CA . LEU A 1 106 ? 9.153 13.990 -22.816 1.00 74.50 106 LEU A CA 1
ATOM 800 C C . LEU A 1 106 ? 10.648 13.881 -22.509 1.00 74.50 106 LEU A C 1
ATOM 802 O O . LEU A 1 106 ? 11.299 12.963 -22.990 1.00 74.50 106 LEU A O 1
ATOM 806 N N . PRO A 1 107 ? 11.214 14.799 -21.716 1.00 79.88 107 PRO A N 1
ATOM 807 C CA . PRO A 1 107 ? 12.600 14.671 -21.304 1.00 79.88 107 PRO A CA 1
ATOM 808 C C . PRO A 1 107 ? 12.840 13.396 -20.485 1.00 79.88 107 PRO A C 1
ATOM 810 O O . PRO A 1 107 ? 12.053 13.083 -19.587 1.00 79.88 107 PRO A O 1
ATOM 813 N N . ASP A 1 108 ? 13.969 12.727 -20.727 1.00 76.31 108 ASP A N 1
ATOM 814 C CA . ASP A 1 108 ? 14.330 11.463 -20.067 1.00 76.31 108 ASP A CA 1
ATOM 815 C C . ASP A 1 108 ? 14.263 11.571 -18.534 1.00 76.31 108 ASP A C 1
ATOM 817 O O . ASP A 1 108 ? 13.687 10.714 -17.867 1.00 76.31 108 ASP A O 1
ATOM 821 N N . TYR A 1 109 ? 14.693 12.711 -17.980 1.00 78.50 109 TYR A N 1
ATOM 822 C CA . TYR A 1 109 ? 14.655 12.999 -16.540 1.00 78.50 109 TYR A CA 1
ATOM 823 C C . TYR A 1 109 ? 13.246 13.074 -15.920 1.00 78.50 109 TYR A C 1
ATOM 825 O O . TYR A 1 109 ? 13.139 13.224 -14.707 1.00 78.50 109 TYR A O 1
ATOM 833 N N . LEU A 1 110 ? 12.172 13.030 -16.717 1.00 83.31 110 LEU A N 1
ATOM 834 C CA . LEU A 1 110 ? 10.786 12.908 -16.241 1.00 83.31 110 LEU A CA 1
ATOM 835 C C . LEU A 1 110 ? 10.196 11.523 -16.508 1.00 83.31 110 LEU A C 1
ATOM 837 O O . LEU A 1 110 ? 9.383 11.056 -15.715 1.00 83.31 110 LEU A O 1
ATOM 841 N N . THR A 1 111 ? 10.584 10.880 -17.609 1.00 86.25 111 THR A N 1
ATOM 842 C CA . THR A 1 111 ? 10.061 9.558 -17.994 1.00 86.25 111 THR A CA 1
ATOM 843 C C . THR A 1 111 ? 10.494 8.467 -17.015 1.00 86.25 111 THR A C 1
ATOM 845 O O . THR A 1 111 ? 9.639 7.860 -16.375 1.00 86.25 111 THR A O 1
ATOM 848 N N . HIS A 1 112 ? 11.801 8.329 -16.794 1.00 87.56 112 HIS A N 1
ATOM 849 C CA . HIS A 1 112 ? 12.421 7.408 -15.842 1.00 87.56 112 HIS A CA 1
ATOM 850 C C . HIS A 1 112 ? 11.799 7.469 -14.430 1.00 87.56 112 HIS A C 1
ATOM 852 O O . HIS A 1 112 ? 11.216 6.481 -13.965 1.00 87.56 112 HIS A O 1
ATOM 858 N N . PRO A 1 113 ? 11.759 8.635 -13.751 1.00 92.31 113 PRO A N 1
ATOM 859 C CA . PRO A 1 113 ? 11.172 8.705 -12.420 1.00 92.31 113 PRO A CA 1
ATOM 860 C C . PRO A 1 113 ? 9.667 8.433 -12.433 1.00 92.31 113 PRO A C 1
ATOM 862 O O . PRO A 1 113 ? 9.154 7.901 -11.453 1.00 92.31 113 PRO A O 1
ATOM 865 N N . ALA A 1 114 ? 8.935 8.774 -13.499 1.00 92.69 114 ALA A N 1
ATOM 866 C CA . ALA A 1 114 ? 7.506 8.480 -13.585 1.00 92.69 114 ALA A CA 1
ATOM 867 C C . ALA A 1 114 ? 7.237 6.972 -13.721 1.00 92.69 114 ALA A C 1
ATOM 869 O O . ALA A 1 114 ? 6.342 6.444 -13.055 1.00 92.69 114 ALA A O 1
ATOM 870 N N . GLU A 1 115 ? 8.027 6.268 -14.533 1.00 93.25 115 GLU A N 1
ATOM 871 C CA . GLU A 1 115 ? 7.917 4.820 -14.716 1.00 93.25 115 GLU A CA 1
ATOM 872 C C . GLU A 1 115 ? 8.183 4.076 -13.407 1.00 93.25 115 GLU A C 1
ATOM 874 O O . GLU A 1 115 ? 7.360 3.265 -12.959 1.00 93.25 115 GLU A O 1
ATOM 879 N N . TYR A 1 116 ? 9.285 4.419 -12.743 1.00 95.38 116 TYR A N 1
ATOM 880 C CA . TYR A 1 116 ? 9.681 3.797 -11.485 1.00 95.38 116 TYR A CA 1
ATOM 881 C C . TYR A 1 116 ? 8.826 4.246 -10.300 1.00 95.38 116 TYR A C 1
ATOM 883 O O . TYR A 1 116 ? 8.657 3.479 -9.347 1.00 95.38 116 TYR A O 1
ATOM 891 N N . LEU A 1 117 ? 8.188 5.419 -10.366 1.00 97.31 117 LEU A N 1
ATOM 892 C CA . LEU A 1 117 ? 7.160 5.816 -9.404 1.00 97.31 117 LEU A CA 1
ATOM 893 C C . LEU A 1 117 ? 5.982 4.840 -9.445 1.00 97.31 117 LEU A C 1
ATOM 895 O O . LEU A 1 117 ? 5.564 4.333 -8.400 1.00 97.31 117 LEU A O 1
ATOM 899 N N . VAL A 1 118 ? 5.461 4.527 -10.636 1.00 97.50 118 VAL A N 1
ATOM 900 C CA . VAL A 1 118 ? 4.342 3.582 -10.783 1.00 97.50 118 VAL A CA 1
ATOM 901 C C . VAL A 1 118 ? 4.751 2.180 -10.332 1.00 97.50 118 VAL A C 1
ATOM 903 O O . VAL A 1 118 ? 4.026 1.565 -9.542 1.00 97.50 118 VAL A O 1
ATOM 906 N N . LEU A 1 119 ? 5.923 1.695 -10.758 1.00 97.69 119 LEU A N 1
ATOM 907 C CA . LEU A 1 119 ? 6.443 0.394 -10.327 1.00 97.69 119 LEU A CA 1
ATOM 908 C C . LEU A 1 119 ? 6.534 0.317 -8.796 1.00 97.69 119 LEU A C 1
ATOM 910 O O . LEU A 1 119 ? 6.022 -0.626 -8.186 1.00 97.69 119 LEU A O 1
ATOM 914 N N . THR A 1 120 ? 7.097 1.344 -8.159 1.00 98.06 120 THR A N 1
ATOM 915 C CA . THR A 1 120 ? 7.258 1.384 -6.700 1.00 98.06 120 THR A CA 1
ATOM 916 C C . THR A 1 120 ? 5.916 1.413 -5.978 1.00 98.06 120 THR A C 1
ATOM 918 O O . THR A 1 120 ? 5.752 0.713 -4.981 1.00 98.06 120 THR A O 1
ATOM 921 N N . LEU A 1 121 ? 4.914 2.149 -6.476 1.00 97.50 121 LEU A N 1
ATOM 922 C CA . LEU A 1 121 ? 3.562 2.125 -5.899 1.00 97.50 121 LEU A CA 1
ATOM 923 C C . LEU A 1 121 ? 2.961 0.712 -5.918 1.00 97.50 121 LEU A C 1
ATOM 925 O O . LEU A 1 121 ? 2.329 0.290 -4.943 1.00 97.50 121 LEU A O 1
ATOM 929 N N . LEU A 1 122 ? 3.173 -0.043 -7.000 1.00 97.56 122 LEU A N 1
ATOM 930 C CA . LEU A 1 122 ? 2.709 -1.427 -7.108 1.00 97.56 122 LEU A CA 1
ATOM 931 C C . LEU A 1 122 ? 3.465 -2.355 -6.150 1.00 97.56 122 LEU A C 1
ATOM 933 O O . LEU A 1 122 ? 2.827 -3.187 -5.500 1.00 97.56 122 LEU A O 1
ATOM 937 N N . VAL A 1 123 ? 4.783 -2.185 -6.019 1.00 97.69 123 VAL A N 1
ATOM 938 C CA . VAL A 1 123 ? 5.621 -2.941 -5.076 1.00 97.69 123 VAL A CA 1
ATOM 939 C C . VAL A 1 123 ? 5.213 -2.654 -3.631 1.00 97.69 123 VAL A C 1
ATOM 941 O O . VAL A 1 123 ? 4.969 -3.588 -2.868 1.00 97.69 123 VAL A O 1
ATOM 944 N N . VAL A 1 124 ? 5.051 -1.382 -3.251 1.00 96.56 124 VAL A N 1
ATOM 945 C CA . VAL A 1 124 ? 4.570 -0.981 -1.918 1.00 96.56 124 VAL A CA 1
ATOM 946 C C . VAL A 1 124 ? 3.204 -1.598 -1.644 1.00 96.56 124 VAL A C 1
ATOM 948 O O . VAL A 1 124 ? 2.994 -2.178 -0.581 1.00 96.56 124 VAL A O 1
ATOM 951 N N . ARG A 1 125 ? 2.275 -1.537 -2.607 1.00 94.94 125 ARG A N 1
ATOM 952 C CA . ARG A 1 125 ? 0.949 -2.160 -2.485 1.00 94.94 125 ARG A CA 1
ATOM 953 C C . ARG A 1 125 ? 1.048 -3.672 -2.255 1.00 94.94 125 ARG A C 1
ATOM 955 O O . ARG A 1 125 ? 0.293 -4.196 -1.432 1.00 94.94 125 ARG A O 1
ATOM 962 N N . ALA A 1 126 ? 1.945 -4.356 -2.965 1.00 94.62 126 ALA A N 1
ATOM 963 C CA . ALA A 1 126 ? 2.149 -5.796 -2.842 1.00 94.62 126 ALA A CA 1
ATOM 964 C C . ALA A 1 126 ? 2.774 -6.178 -1.491 1.00 94.62 126 ALA A C 1
ATOM 966 O O . ALA A 1 126 ? 2.219 -7.018 -0.783 1.00 94.62 126 ALA A O 1
ATOM 967 N N . LEU A 1 127 ? 3.854 -5.504 -1.083 1.00 93.81 127 LEU A N 1
ATOM 968 C CA . LEU A 1 127 ? 4.541 -5.741 0.191 1.00 93.81 127 LEU A CA 1
ATOM 969 C C . LEU A 1 127 ? 3.699 -5.337 1.412 1.00 93.81 127 LEU A C 1
ATOM 971 O O . LEU A 1 127 ? 3.814 -5.947 2.472 1.00 93.81 127 LEU A O 1
ATOM 975 N N . HIS A 1 128 ? 2.836 -4.326 1.279 1.00 90.81 128 HIS A N 1
ATOM 976 C CA . HIS A 1 128 ? 1.902 -3.912 2.329 1.00 90.81 128 HIS A CA 1
ATOM 977 C C . HIS A 1 128 ? 0.673 -4.836 2.443 1.00 90.81 128 HIS A C 1
ATOM 979 O O . HIS A 1 128 ? -0.088 -4.743 3.404 1.00 90.81 128 HIS A O 1
ATOM 985 N N . GLY A 1 129 ? 0.430 -5.716 1.466 1.00 85.69 129 GLY A N 1
ATOM 986 C CA . GLY A 1 129 ? -0.716 -6.628 1.483 1.00 85.69 129 GLY A CA 1
ATOM 987 C C . GLY A 1 129 ? -2.064 -5.982 1.125 1.00 85.69 129 GLY A C 1
ATOM 988 O O . GLY A 1 129 ? -3.107 -6.598 1.339 1.00 85.69 129 GLY A O 1
ATOM 989 N N . GLY A 1 130 ? -2.073 -4.753 0.589 1.00 80.12 130 GLY A N 1
ATOM 990 C CA . GLY A 1 130 ? -3.292 -4.034 0.171 1.00 80.12 130 GLY A CA 1
ATOM 991 C C . GLY A 1 130 ? -4.145 -3.432 1.304 1.00 80.12 130 GLY A C 1
ATOM 992 O O . GLY A 1 130 ? -5.226 -2.885 1.042 1.00 80.12 130 GLY A O 1
ATOM 993 N N . GLY A 1 131 ? -3.659 -3.502 2.546 1.00 77.00 131 GLY A N 1
ATOM 994 C CA . GLY A 1 131 ? -4.342 -3.003 3.738 1.00 77.00 131 GLY A CA 1
ATOM 995 C C . GLY A 1 131 ? -4.489 -1.477 3.810 1.00 77.00 131 GLY A C 1
ATOM 996 O O . GLY A 1 131 ? -4.039 -0.736 2.932 1.00 77.00 131 GLY A O 1
ATOM 997 N N . VAL A 1 132 ? -5.138 -1.039 4.891 1.00 75.19 132 VAL A N 1
ATOM 998 C CA . VAL A 1 132 ? -5.460 0.363 5.257 1.00 75.19 132 VAL A CA 1
ATOM 999 C C . VAL A 1 132 ? -4.619 0.876 6.427 1.00 75.19 132 VAL A C 1
ATOM 1001 O O . VAL A 1 132 ? -4.846 1.970 6.943 1.00 75.19 132 VAL A O 1
ATOM 1004 N N . THR A 1 133 ? -3.714 0.033 6.911 1.00 78.25 133 THR A N 1
ATOM 1005 C CA . THR A 1 133 ? -2.805 0.328 8.011 1.00 78.25 133 THR A CA 1
ATOM 1006 C C . THR A 1 133 ? -1.692 1.275 7.561 1.00 78.25 133 THR A C 1
ATOM 1008 O O . THR A 1 133 ? -1.419 1.368 6.363 1.00 78.25 133 THR A O 1
ATOM 1011 N N . PRO A 1 134 ? -1.019 1.962 8.500 1.00 83.00 134 PRO A N 1
ATOM 1012 C CA . PRO A 1 134 ? 0.195 2.707 8.189 1.00 83.00 134 PRO A CA 1
ATOM 1013 C C . PRO A 1 134 ? 1.263 1.798 7.573 1.00 83.00 134 PRO A C 1
ATOM 1015 O O . PRO A 1 134 ? 1.433 0.649 8.000 1.00 83.00 134 PRO A O 1
ATOM 1018 N N . ILE A 1 135 ? 2.003 2.321 6.596 1.00 88.06 135 ILE A N 1
ATOM 1019 C CA . ILE A 1 135 ? 3.065 1.572 5.926 1.00 88.06 135 ILE A CA 1
ATOM 1020 C C . ILE A 1 135 ? 4.236 1.418 6.903 1.00 88.06 135 ILE A C 1
ATOM 1022 O O . ILE A 1 135 ? 4.669 2.361 7.567 1.00 88.06 135 ILE A O 1
ATOM 1026 N N . ARG A 1 136 ? 4.742 0.191 7.048 1.00 90.19 136 ARG A N 1
ATOM 1027 C CA . ARG A 1 136 ? 5.860 -0.091 7.957 1.00 90.19 136 ARG A CA 1
ATOM 1028 C C . ARG A 1 136 ? 7.173 0.360 7.321 1.00 90.19 136 ARG A C 1
ATOM 1030 O O . ARG A 1 136 ? 7.383 0.149 6.131 1.00 90.19 136 ARG A O 1
ATOM 1037 N N . ARG A 1 137 ? 8.120 0.847 8.133 1.00 92.06 137 ARG A N 1
ATOM 1038 C CA . ARG A 1 137 ? 9.466 1.240 7.661 1.00 92.06 137 ARG A CA 1
ATOM 1039 C C . ARG A 1 137 ? 10.166 0.127 6.874 1.00 92.06 137 ARG A C 1
ATOM 1041 O O . ARG A 1 137 ? 10.755 0.401 5.837 1.00 92.06 137 ARG A O 1
ATOM 1048 N N . GLY A 1 138 ? 10.045 -1.126 7.321 1.00 92.75 138 GLY A N 1
ATOM 1049 C CA . GLY A 1 138 ? 10.595 -2.283 6.604 1.00 92.75 138 GLY A CA 1
ATOM 1050 C C . GLY A 1 138 ? 9.978 -2.495 5.216 1.00 92.75 138 GLY A C 1
ATOM 1051 O O . GLY A 1 138 ? 10.688 -2.867 4.291 1.00 92.75 138 GLY A O 1
ATOM 1052 N N . THR A 1 139 ? 8.688 -2.192 5.041 1.00 93.50 139 THR A N 1
ATOM 1053 C CA . THR A 1 139 ? 8.016 -2.229 3.732 1.00 93.50 139 THR A CA 1
ATOM 1054 C C . THR A 1 139 ? 8.548 -1.135 2.811 1.00 93.50 139 THR A C 1
ATOM 1056 O O . THR A 1 139 ? 8.823 -1.415 1.650 1.00 93.50 139 THR A O 1
ATOM 1059 N N . CYS A 1 140 ? 8.749 0.082 3.327 1.00 94.81 140 CYS A N 1
ATOM 1060 C CA . CYS A 1 140 ? 9.343 1.180 2.560 1.00 94.81 140 CYS A CA 1
ATOM 1061 C C . CYS A 1 140 ? 10.773 0.850 2.111 1.00 94.81 140 CYS A C 1
ATOM 1063 O O . CYS A 1 140 ? 11.095 0.998 0.936 1.00 94.81 140 CYS A O 1
ATOM 1065 N N . LEU A 1 141 ? 11.609 0.349 3.029 1.00 96.25 141 LEU A N 1
ATOM 1066 C CA . LEU A 1 141 ? 12.983 -0.058 2.725 1.00 96.25 141 LEU A CA 1
ATOM 1067 C C . LEU A 1 141 ? 13.025 -1.207 1.715 1.00 96.25 141 LEU A C 1
ATOM 1069 O O . LEU A 1 141 ? 13.782 -1.139 0.755 1.00 96.25 141 LEU A O 1
ATOM 1073 N N . GLY A 1 142 ? 12.184 -2.230 1.895 1.00 96.94 142 GLY A N 1
ATOM 1074 C CA . GLY A 1 142 ? 12.082 -3.345 0.955 1.00 96.94 142 GLY A CA 1
ATOM 1075 C C . GLY A 1 142 ? 11.613 -2.908 -0.434 1.00 96.94 142 GLY A C 1
ATOM 1076 O O . GLY A 1 142 ? 12.140 -3.394 -1.429 1.00 96.94 142 GLY A O 1
ATOM 1077 N N . ALA A 1 143 ? 10.672 -1.961 -0.516 1.00 96.94 143 ALA A N 1
ATOM 1078 C CA . ALA A 1 143 ? 10.197 -1.427 -1.788 1.00 96.94 143 ALA A CA 1
ATOM 1079 C C . ALA A 1 143 ? 11.278 -0.625 -2.523 1.00 96.94 143 ALA A C 1
ATOM 1081 O O . ALA A 1 143 ? 11.476 -0.851 -3.715 1.00 96.94 143 ALA A O 1
ATOM 1082 N N . ILE A 1 144 ? 12.004 0.255 -1.820 1.00 96.56 144 ILE A N 1
ATOM 1083 C CA . ILE A 1 144 ? 13.154 0.969 -2.397 1.00 96.56 144 ILE A CA 1
ATOM 1084 C C . ILE A 1 144 ? 14.205 -0.039 -2.853 1.00 96.56 144 ILE A C 1
ATOM 1086 O O . ILE A 1 144 ? 14.623 0.015 -4.000 1.00 96.56 144 ILE A O 1
ATOM 1090 N N . ALA A 1 145 ? 14.605 -0.975 -1.989 1.00 97.56 145 ALA A N 1
ATOM 1091 C CA . ALA A 1 145 ? 15.652 -1.939 -2.307 1.00 97.56 145 ALA A CA 1
ATOM 1092 C C . ALA A 1 145 ? 15.305 -2.777 -3.546 1.00 97.56 145 ALA A C 1
ATOM 1094 O O . ALA A 1 145 ? 16.138 -2.915 -4.436 1.00 97.56 145 ALA A O 1
ATOM 1095 N N . LEU A 1 146 ? 14.070 -3.286 -3.636 1.00 97.62 146 LEU A N 1
ATOM 1096 C CA . LEU A 1 146 ? 13.621 -4.063 -4.791 1.00 97.62 146 LEU A CA 1
ATOM 1097 C C . LEU A 1 146 ? 13.592 -3.217 -6.068 1.00 97.62 146 LEU A C 1
ATOM 1099 O O . LEU A 1 146 ? 14.019 -3.680 -7.120 1.00 97.62 146 LEU A O 1
ATOM 1103 N N . THR A 1 147 ? 13.113 -1.979 -5.969 1.00 96.81 147 THR A N 1
ATOM 1104 C CA . THR A 1 147 ? 13.005 -1.077 -7.120 1.00 96.81 147 THR A CA 1
ATOM 1105 C C . THR A 1 147 ? 14.378 -0.637 -7.619 1.00 96.81 147 THR A C 1
ATOM 1107 O O . THR A 1 147 ? 14.629 -0.684 -8.815 1.00 96.81 147 THR A O 1
ATOM 1110 N N . VAL A 1 148 ? 15.289 -0.262 -6.720 1.00 97.06 148 VAL A N 1
ATOM 1111 C CA . VAL A 1 148 ? 16.662 0.125 -7.073 1.00 97.06 148 VAL A CA 1
ATOM 1112 C C . VAL A 1 148 ? 17.428 -1.067 -7.645 1.00 97.06 148 VAL A C 1
ATOM 1114 O O . VAL A 1 148 ? 18.137 -0.914 -8.632 1.00 97.06 148 VAL A O 1
ATOM 1117 N N . ALA A 1 149 ? 17.259 -2.268 -7.082 1.00 97.44 149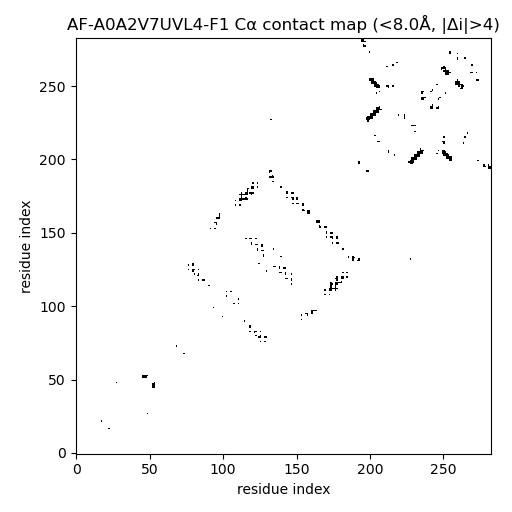 ALA A N 1
ATOM 1118 C CA . ALA A 1 149 ? 17.844 -3.479 -7.656 1.00 97.44 149 ALA A CA 1
ATOM 1119 C C . ALA A 1 149 ? 17.317 -3.748 -9.075 1.00 97.44 149 ALA A C 1
ATOM 1121 O O . ALA A 1 149 ? 18.091 -4.124 -9.953 1.00 97.44 149 ALA A O 1
ATOM 1122 N N . TYR A 1 150 ? 16.022 -3.517 -9.307 1.00 97.00 150 TYR A N 1
ATOM 1123 C CA . TYR A 1 150 ? 15.425 -3.617 -10.635 1.00 97.00 150 TYR A CA 1
ATOM 1124 C C . TYR A 1 150 ? 15.973 -2.551 -11.597 1.00 97.00 150 TYR A C 1
ATOM 1126 O O . TYR A 1 150 ? 16.356 -2.904 -12.704 1.00 97.00 150 TYR A O 1
ATOM 1134 N N . ALA A 1 151 ? 16.115 -1.297 -11.156 1.00 95.06 151 ALA A N 1
ATOM 1135 C CA . ALA A 1 151 ? 16.707 -0.212 -11.946 1.00 95.06 151 ALA A CA 1
ATOM 1136 C C . ALA A 1 151 ? 18.148 -0.522 -12.372 1.00 95.06 151 ALA A C 1
ATOM 1138 O O . ALA A 1 151 ? 18.500 -0.422 -13.542 1.00 95.06 151 ALA A O 1
ATOM 1139 N N . ILE A 1 152 ? 18.975 -0.998 -11.436 1.00 95.06 152 ILE A N 1
ATOM 1140 C CA . ILE A 1 152 ? 20.345 -1.434 -11.738 1.00 95.06 152 ILE A CA 1
ATOM 1141 C C . ILE A 1 152 ? 20.334 -2.593 -12.744 1.00 95.06 152 ILE A C 1
ATOM 1143 O O . ILE A 1 152 ? 21.141 -2.614 -13.671 1.00 95.06 152 ILE A O 1
ATOM 1147 N N . SER A 1 153 ? 19.429 -3.561 -12.573 1.00 95.62 153 SER A N 1
ATOM 1148 C CA . SER A 1 153 ? 19.285 -4.672 -13.517 1.00 95.62 153 SER A CA 1
ATOM 1149 C C . SER A 1 153 ? 18.870 -4.198 -14.909 1.00 95.62 153 SER A C 1
ATOM 1151 O O . SER A 1 153 ? 19.320 -4.788 -15.889 1.00 95.62 153 SER A O 1
ATOM 1153 N N . ASP A 1 154 ? 18.018 -3.177 -15.006 1.00 91.81 154 ASP A N 1
ATOM 1154 C CA . ASP A 1 154 ? 17.565 -2.629 -16.282 1.00 91.81 154 ASP A CA 1
ATOM 1155 C C . ASP A 1 154 ? 18.703 -1.906 -17.012 1.00 91.81 154 ASP A C 1
ATOM 1157 O O . ASP A 1 154 ? 18.941 -2.172 -18.184 1.00 91.81 154 ASP A O 1
ATOM 1161 N N . GLU A 1 155 ? 19.510 -1.112 -16.306 1.00 92.25 155 GLU A N 1
ATOM 1162 C CA . GLU A 1 155 ? 20.715 -0.489 -16.874 1.00 92.25 155 GLU A CA 1
ATOM 1163 C C . GLU A 1 155 ? 21.733 -1.527 -17.374 1.00 92.25 155 GLU A C 1
ATOM 1165 O O . GLU A 1 155 ? 22.310 -1.385 -18.455 1.00 92.25 155 GLU A O 1
ATOM 1170 N N . ILE A 1 156 ? 21.930 -2.617 -16.621 1.00 91.56 156 ILE A N 1
ATOM 1171 C CA . ILE A 1 156 ? 22.783 -3.737 -17.051 1.00 91.56 156 ILE A CA 1
ATOM 1172 C C . ILE A 1 156 ? 22.193 -4.424 -18.289 1.00 91.56 156 ILE A C 1
ATOM 1174 O O . ILE A 1 156 ? 22.933 -4.803 -19.197 1.00 91.56 156 ILE A O 1
ATOM 1178 N N . HIS A 1 157 ? 20.873 -4.597 -18.354 1.00 91.56 157 HIS A N 1
ATOM 1179 C CA . HIS A 1 157 ? 20.204 -5.147 -19.533 1.00 91.56 157 HIS A CA 1
ATOM 1180 C C . HIS A 1 157 ? 20.404 -4.244 -20.754 1.00 91.56 157 HIS A C 1
ATOM 1182 O O . HIS A 1 157 ? 20.802 -4.728 -21.815 1.00 91.56 157 HIS A O 1
ATOM 1188 N N . GLN A 1 158 ? 20.244 -2.931 -20.589 1.00 89.44 158 GLN A N 1
ATOM 1189 C CA . GLN A 1 158 ? 20.416 -1.946 -21.654 1.00 89.44 158 GLN A CA 1
ATOM 1190 C C . GLN A 1 158 ? 21.839 -1.918 -22.237 1.00 89.44 158 GLN A C 1
ATOM 1192 O O . GLN A 1 158 ? 21.982 -1.625 -23.422 1.00 89.44 158 GLN A O 1
ATOM 1197 N N . LEU A 1 159 ? 22.882 -2.319 -21.491 1.00 89.12 159 LEU A N 1
ATOM 1198 C CA . LEU A 1 159 ? 24.236 -2.519 -22.051 1.00 89.12 159 LEU A CA 1
ATOM 1199 C C . LEU A 1 159 ? 24.267 -3.510 -23.225 1.00 89.12 159 LEU A C 1
ATOM 1201 O O . LEU A 1 159 ? 25.145 -3.425 -24.082 1.00 89.12 159 LEU A O 1
ATOM 1205 N N . HIS A 1 160 ? 23.324 -4.452 -23.266 1.00 89.25 160 HIS A N 1
ATOM 1206 C CA . HIS A 1 160 ? 23.219 -5.462 -24.317 1.00 89.25 160 HIS A CA 1
ATOM 1207 C C . HIS A 1 160 ? 22.332 -5.010 -25.489 1.00 89.25 160 HIS A C 1
ATOM 1209 O O . HIS A 1 160 ? 22.236 -5.716 -26.495 1.00 89.25 160 HIS A O 1
ATOM 1215 N N . VAL A 1 161 ? 21.689 -3.841 -25.386 1.00 86.56 161 VAL A N 1
ATOM 1216 C CA . VAL A 1 161 ? 20.812 -3.285 -26.421 1.00 86.56 161 VAL A CA 1
ATOM 1217 C C . VAL A 1 161 ? 21.614 -2.313 -27.299 1.00 86.56 161 VAL A C 1
ATOM 1219 O O . VAL A 1 161 ? 22.155 -1.323 -26.801 1.00 86.56 161 VAL A O 1
ATOM 1222 N N . PRO A 1 162 ? 21.697 -2.532 -28.626 1.00 84.81 162 PRO A N 1
ATOM 1223 C CA . PRO A 1 162 ? 22.437 -1.640 -29.513 1.00 84.81 162 PRO A CA 1
ATOM 1224 C C . PRO A 1 162 ? 21.947 -0.189 -29.415 1.00 84.81 162 PRO A C 1
ATOM 1226 O O . PRO A 1 162 ? 20.749 0.070 -29.509 1.00 84.81 162 PRO A O 1
ATOM 1229 N N . ARG A 1 163 ? 22.890 0.760 -29.325 1.00 78.94 163 ARG A N 1
ATOM 1230 C CA . ARG A 1 163 ? 22.652 2.219 -29.225 1.00 78.94 163 ARG A CA 1
ATOM 1231 C C . ARG A 1 163 ? 22.080 2.709 -27.887 1.00 78.94 163 ARG A C 1
ATOM 1233 O O . ARG A 1 163 ? 21.693 3.872 -27.806 1.00 78.94 163 ARG A O 1
ATOM 1240 N N . ARG A 1 164 ? 22.072 1.871 -26.849 1.00 77.31 164 ARG A N 1
ATOM 1241 C CA . ARG A 1 164 ? 21.846 2.291 -25.460 1.00 77.31 164 ARG A CA 1
ATOM 1242 C C . ARG A 1 164 ? 23.171 2.376 -24.706 1.00 77.31 164 ARG A C 1
ATOM 1244 O O . ARG A 1 164 ? 24.125 1.669 -25.021 1.00 77.31 164 ARG A O 1
ATOM 1251 N N . THR A 1 165 ? 23.232 3.269 -23.727 1.00 76.31 165 THR A N 1
ATOM 1252 C CA . THR A 1 165 ? 24.381 3.437 -22.832 1.00 76.31 165 THR A CA 1
ATOM 1253 C C . THR A 1 165 ? 23.880 3.376 -21.405 1.00 76.31 165 THR A C 1
ATOM 1255 O O . THR A 1 165 ? 22.974 4.136 -21.079 1.00 76.31 165 THR A O 1
ATOM 1258 N N . ALA A 1 166 ? 24.485 2.535 -20.566 1.00 78.62 166 ALA A N 1
ATOM 1259 C CA . ALA A 1 166 ? 24.161 2.551 -19.147 1.00 78.62 166 ALA A CA 1
ATOM 1260 C C . ALA A 1 166 ? 24.628 3.861 -18.510 1.00 78.62 166 ALA A C 1
ATOM 1262 O O . ALA A 1 166 ? 25.734 4.347 -18.780 1.00 78.62 166 ALA A O 1
ATOM 1263 N N . SER A 1 167 ? 23.793 4.417 -17.646 1.00 84.12 167 SER A N 1
ATOM 1264 C CA . SER A 1 167 ? 23.980 5.729 -17.056 1.00 84.12 167 SER A CA 1
ATOM 1265 C C . SER A 1 167 ? 23.601 5.695 -15.583 1.00 84.12 167 SER A C 1
ATOM 1267 O O . SER A 1 167 ? 22.460 5.452 -15.200 1.00 84.12 167 SER A O 1
ATOM 1269 N N . LEU A 1 168 ? 24.554 6.043 -14.713 1.00 86.81 168 LEU A N 1
ATOM 1270 C CA . LEU A 1 168 ? 24.267 6.193 -13.282 1.00 86.81 168 LEU A CA 1
ATOM 1271 C C . LEU A 1 168 ? 23.172 7.245 -13.030 1.00 86.81 168 LEU A C 1
ATOM 1273 O O . LEU A 1 168 ? 22.437 7.156 -12.049 1.00 86.81 168 LEU A O 1
ATOM 1277 N N . LYS A 1 169 ? 23.051 8.243 -13.912 1.00 87.19 169 LYS A N 1
ATOM 1278 C CA . LYS A 1 169 ? 22.019 9.277 -13.812 1.00 87.19 169 LYS A CA 1
ATOM 1279 C C . LYS A 1 169 ? 20.612 8.682 -13.898 1.00 87.19 169 LYS A C 1
ATOM 1281 O O . LYS A 1 169 ? 19.725 9.190 -13.216 1.00 87.19 169 LYS A O 1
ATOM 1286 N N . ASP A 1 170 ? 20.432 7.619 -14.670 1.00 87.81 170 ASP A N 1
ATOM 1287 C CA . ASP A 1 170 ? 19.121 7.018 -14.904 1.00 87.81 170 ASP A CA 1
ATOM 1288 C C . ASP A 1 170 ? 18.714 6.198 -13.675 1.00 87.81 170 ASP A C 1
ATOM 1290 O O . ASP A 1 170 ? 17.657 6.461 -13.107 1.00 87.81 170 ASP A O 1
ATOM 1294 N N . VAL A 1 171 ? 19.644 5.427 -13.090 1.00 91.44 171 VAL A N 1
ATOM 1295 C CA . VAL A 1 171 ? 19.458 4.796 -11.762 1.00 91.44 171 VAL A CA 1
ATOM 1296 C C . VAL A 1 171 ? 19.082 5.820 -10.686 1.00 91.44 171 VAL A C 1
ATOM 1298 O O . VAL A 1 171 ? 18.213 5.570 -9.844 1.00 91.44 171 VAL A O 1
ATOM 1301 N N . LEU A 1 172 ? 19.738 6.986 -10.673 1.00 93.56 172 LEU A N 1
ATOM 1302 C CA . LEU A 1 172 ? 19.422 8.054 -9.719 1.00 93.56 172 LEU A CA 1
ATOM 1303 C C . LEU A 1 172 ? 18.025 8.641 -9.968 1.00 93.56 172 LEU A C 1
ATOM 1305 O O . LEU A 1 172 ? 17.305 8.925 -9.007 1.00 93.56 172 LEU A O 1
ATOM 1309 N N . SER A 1 173 ? 17.632 8.800 -11.233 1.00 93.25 173 SER A N 1
ATOM 1310 C CA . SER A 1 173 ? 16.298 9.265 -11.619 1.00 93.25 173 SER A CA 1
ATOM 1311 C C . SER A 1 173 ? 15.213 8.269 -11.199 1.00 93.25 173 SER A C 1
ATOM 1313 O O . SER A 1 173 ? 14.237 8.647 -10.551 1.00 93.25 173 SER A O 1
ATOM 1315 N N . ASP A 1 174 ? 15.436 6.982 -11.436 1.00 93.38 174 ASP A N 1
ATOM 1316 C CA . ASP A 1 174 ? 14.539 5.897 -11.035 1.00 93.38 174 ASP A CA 1
ATOM 1317 C C . ASP A 1 174 ? 14.384 5.834 -9.512 1.00 93.38 174 ASP A C 1
ATOM 1319 O O . ASP A 1 174 ? 13.277 5.717 -8.973 1.00 93.38 174 ASP A O 1
ATOM 1323 N N . THR A 1 175 ? 15.499 6.005 -8.795 1.00 95.25 175 THR A N 1
ATOM 1324 C CA . THR A 1 175 ? 15.516 6.072 -7.329 1.00 95.25 175 THR A CA 1
ATOM 1325 C C . THR A 1 175 ? 14.706 7.266 -6.818 1.00 95.25 175 THR A C 1
ATOM 1327 O O . THR A 1 175 ? 13.969 7.136 -5.837 1.00 95.25 175 THR A O 1
ATOM 1330 N N . LEU A 1 176 ? 14.782 8.423 -7.485 1.00 95.81 176 LEU A N 1
ATOM 1331 C CA . LEU A 1 176 ? 13.955 9.584 -7.152 1.00 95.81 176 LEU A CA 1
ATOM 1332 C C . LEU A 1 176 ? 12.463 9.271 -7.343 1.00 95.81 176 LEU A C 1
ATOM 1334 O O . LEU A 1 176 ? 11.660 9.573 -6.457 1.00 95.81 176 LEU A O 1
ATOM 1338 N N . GLY A 1 177 ? 12.102 8.610 -8.445 1.00 96.31 177 GLY A N 1
ATOM 1339 C CA . GLY A 1 177 ? 10.748 8.104 -8.685 1.00 96.31 177 GLY A CA 1
ATOM 1340 C C . GLY A 1 177 ? 10.248 7.199 -7.557 1.00 96.31 177 GLY A C 1
ATOM 1341 O O . GLY A 1 177 ? 9.140 7.383 -7.043 1.00 96.31 177 GLY A O 1
ATOM 1342 N N . ALA A 1 178 ? 11.098 6.279 -7.095 1.00 96.75 178 ALA A N 1
ATOM 1343 C CA . ALA A 1 178 ? 10.788 5.378 -5.990 1.00 96.75 178 ALA A CA 1
ATOM 1344 C C . ALA A 1 178 ? 10.557 6.112 -4.659 1.00 96.75 178 ALA A C 1
ATOM 1346 O O . ALA A 1 178 ? 9.604 5.817 -3.932 1.00 96.75 178 ALA A O 1
ATOM 1347 N N . VAL A 1 179 ? 11.384 7.110 -4.338 1.00 96.94 179 VAL A N 1
ATOM 1348 C CA . VAL A 1 179 ? 11.212 7.927 -3.125 1.00 96.94 179 VAL A CA 1
ATOM 1349 C C . VAL A 1 179 ? 9.918 8.743 -3.189 1.00 96.94 179 VAL A C 1
ATOM 1351 O O . VAL A 1 179 ? 9.166 8.784 -2.211 1.00 96.94 179 VAL A O 1
ATOM 1354 N N . LEU A 1 180 ? 9.609 9.345 -4.342 1.00 97.31 180 LEU A N 1
ATOM 1355 C CA . LEU A 1 180 ? 8.355 10.073 -4.551 1.00 97.31 180 LEU A CA 1
ATOM 1356 C C . LEU A 1 180 ? 7.135 9.155 -4.391 1.00 97.31 180 LEU A C 1
ATOM 1358 O O . LEU A 1 180 ? 6.161 9.535 -3.734 1.00 97.31 180 LEU A O 1
ATOM 1362 N N . ALA A 1 181 ? 7.204 7.925 -4.907 1.00 97.38 181 ALA A N 1
ATOM 1363 C CA . ALA A 1 181 ? 6.151 6.927 -4.741 1.00 97.38 181 ALA A CA 1
ATOM 1364 C C . ALA A 1 181 ? 5.860 6.606 -3.271 1.00 97.38 181 ALA A C 1
ATOM 1366 O O . ALA A 1 181 ? 4.695 6.431 -2.915 1.00 97.38 181 ALA A O 1
ATOM 1367 N N . LEU A 1 182 ? 6.875 6.568 -2.398 1.00 96.50 182 LEU A N 1
ATOM 1368 C CA . LEU A 1 182 ? 6.642 6.378 -0.963 1.00 96.50 182 LEU A CA 1
ATOM 1369 C C . LEU A 1 182 ? 5.806 7.515 -0.372 1.00 96.50 182 LEU A C 1
ATOM 1371 O O . LEU A 1 182 ? 4.854 7.257 0.362 1.00 96.50 182 LEU A O 1
ATOM 1375 N N . GLY A 1 183 ? 6.123 8.765 -0.724 1.00 95.00 183 GLY A N 1
ATOM 1376 C CA . GLY A 1 183 ? 5.350 9.930 -0.292 1.00 95.00 183 GLY A CA 1
ATOM 1377 C C . GLY A 1 183 ? 3.897 9.863 -0.767 1.00 95.00 183 GLY A C 1
ATOM 1378 O O . GLY A 1 183 ? 2.973 10.039 0.029 1.00 95.00 183 GLY A O 1
ATOM 1379 N N . VAL A 1 184 ? 3.687 9.528 -2.043 1.00 96.25 184 VAL A N 1
ATOM 1380 C CA . VAL A 1 184 ? 2.347 9.335 -2.620 1.00 96.25 184 VAL A CA 1
ATOM 1381 C C . VAL A 1 184 ? 1.592 8.208 -1.908 1.00 96.25 184 VAL A C 1
ATOM 1383 O O . VAL A 1 184 ? 0.427 8.383 -1.546 1.00 96.25 184 VAL A O 1
ATOM 1386 N N . ALA A 1 185 ? 2.246 7.073 -1.651 1.00 94.50 185 ALA A N 1
ATOM 1387 C CA . ALA A 1 185 ? 1.646 5.936 -0.960 1.00 94.50 185 ALA A CA 1
ATOM 1388 C C . ALA A 1 185 ? 1.242 6.286 0.480 1.00 94.50 185 ALA A C 1
ATOM 1390 O O . ALA A 1 185 ? 0.134 5.956 0.899 1.00 94.50 185 ALA A O 1
ATOM 1391 N N . GLU A 1 186 ? 2.095 6.992 1.222 1.00 92.75 186 GLU A N 1
ATOM 1392 C CA . GLU A 1 186 ? 1.806 7.464 2.581 1.00 92.75 186 GLU A CA 1
ATOM 1393 C C . GLU A 1 186 ? 0.617 8.429 2.614 1.00 92.75 186 GLU A C 1
ATOM 1395 O O . GLU A 1 186 ? -0.293 8.275 3.432 1.00 92.75 186 GLU A O 1
ATOM 1400 N N . VAL A 1 187 ? 0.579 9.408 1.704 1.00 93.25 187 VAL A N 1
ATOM 1401 C CA . VAL A 1 187 ? -0.543 10.354 1.596 1.00 93.25 187 VAL A CA 1
ATOM 1402 C C . VAL A 1 187 ? -1.836 9.614 1.264 1.00 93.25 187 VAL A C 1
ATOM 1404 O O . VAL A 1 187 ? -2.849 9.810 1.940 1.00 93.25 187 VAL A O 1
ATOM 1407 N N . PHE A 1 188 ? -1.803 8.721 0.275 1.00 91.31 188 PHE A N 1
ATOM 1408 C CA . PHE A 1 188 ? -2.960 7.923 -0.113 1.00 91.31 188 PHE A CA 1
ATOM 1409 C C . PHE A 1 188 ? -3.466 7.051 1.042 1.00 91.31 188 PHE A C 1
ATOM 1411 O O . PHE A 1 188 ? -4.670 7.023 1.312 1.00 91.31 188 PHE A O 1
ATOM 1418 N N . GLN A 1 189 ? -2.561 6.391 1.772 1.00 89.00 189 GLN A N 1
ATOM 1419 C CA . GLN A 1 189 ? -2.934 5.581 2.928 1.00 89.00 189 GLN A CA 1
ATOM 1420 C C . GLN A 1 189 ? -3.531 6.436 4.039 1.00 89.00 189 GLN A C 1
ATOM 1422 O O . GLN A 1 189 ? -4.602 6.103 4.528 1.00 89.00 189 GLN A O 1
ATOM 1427 N N . ARG A 1 190 ? -2.946 7.593 4.369 1.00 88.12 190 ARG A N 1
ATOM 1428 C CA . ARG A 1 190 ? -3.523 8.518 5.361 1.00 88.12 190 ARG A CA 1
ATOM 1429 C C . ARG A 1 190 ? -4.933 8.966 4.982 1.00 88.12 190 ARG A C 1
ATOM 1431 O O . ARG A 1 190 ? -5.808 8.994 5.846 1.00 88.12 190 ARG A O 1
ATOM 1438 N N . ILE A 1 191 ? -5.176 9.293 3.711 1.00 87.94 191 ILE A N 1
ATOM 1439 C CA . ILE A 1 191 ? -6.513 9.667 3.222 1.00 87.94 191 ILE A CA 1
ATOM 1440 C C . ILE A 1 191 ? -7.482 8.489 3.374 1.00 87.94 191 ILE A C 1
ATOM 1442 O O . ILE A 1 191 ? -8.589 8.665 3.887 1.00 87.94 191 ILE A O 1
ATOM 1446 N N . ARG A 1 192 ? -7.068 7.281 2.979 1.00 85.25 192 ARG A N 1
ATOM 1447 C CA . ARG A 1 192 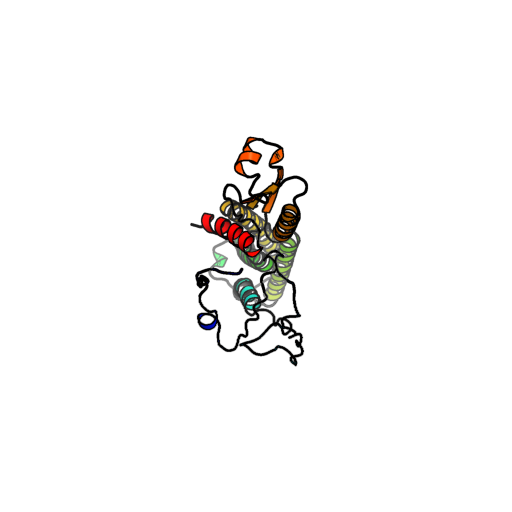? -7.887 6.066 3.073 1.00 85.25 192 ARG A CA 1
ATOM 1448 C C . ARG A 1 192 ? -8.194 5.694 4.526 1.00 85.25 192 ARG A C 1
ATOM 1450 O O . ARG A 1 192 ? -9.353 5.445 4.842 1.00 85.25 192 ARG A O 1
ATOM 1457 N N . SER A 1 193 ? -7.207 5.720 5.422 1.00 82.50 193 SER A N 1
ATOM 1458 C CA . SER A 1 193 ? -7.394 5.450 6.853 1.00 82.50 193 SER A CA 1
ATOM 1459 C C . SER A 1 193 ? -8.347 6.463 7.494 1.00 82.50 193 SER A C 1
ATOM 1461 O O . SER A 1 193 ? -9.218 6.068 8.264 1.00 82.50 193 SER A O 1
ATOM 1463 N N . ARG A 1 194 ? -8.242 7.753 7.131 1.00 82.75 194 ARG A N 1
ATOM 1464 C CA . ARG A 1 194 ? -9.160 8.804 7.606 1.00 82.75 194 ARG A CA 1
ATOM 1465 C C . ARG A 1 194 ? -10.593 8.587 7.124 1.00 82.75 194 ARG A C 1
ATOM 1467 O O . ARG A 1 194 ? -11.507 8.661 7.935 1.00 82.75 194 ARG A O 1
ATOM 1474 N N . ARG A 1 195 ? -10.798 8.267 5.839 1.00 80.94 195 ARG A N 1
ATOM 1475 C CA . ARG A 1 195 ? -12.134 7.945 5.288 1.00 80.94 195 ARG A CA 1
ATOM 1476 C C . ARG A 1 195 ? -12.774 6.728 5.960 1.00 80.94 195 ARG A C 1
ATOM 1478 O O . ARG A 1 195 ? -13.992 6.646 6.057 1.00 80.94 195 ARG A O 1
ATOM 1485 N N . LEU A 1 196 ? -11.959 5.792 6.440 1.00 74.50 196 LEU A N 1
ATOM 1486 C CA . LEU A 1 196 ? -12.414 4.603 7.164 1.00 74.50 196 LEU A CA 1
ATOM 1487 C C . LEU A 1 196 ? -12.552 4.816 8.681 1.00 74.50 196 LEU A C 1
ATOM 1489 O O . LEU A 1 196 ? -12.901 3.876 9.390 1.00 74.50 196 LEU A O 1
ATOM 1493 N N . GLY A 1 197 ? -12.276 6.025 9.186 1.00 73.62 197 GLY A N 1
ATOM 1494 C CA . GLY A 1 197 ? -12.380 6.344 10.611 1.00 73.62 197 GLY A CA 1
ATOM 1495 C C . GLY A 1 197 ? -11.382 5.580 11.486 1.00 73.62 197 GLY A C 1
ATOM 1496 O O . GLY A 1 197 ? -11.737 5.151 12.581 1.00 73.62 197 GLY A O 1
ATOM 1497 N N . LEU A 1 198 ? -10.158 5.358 10.991 1.00 77.06 198 LEU A N 1
ATOM 1498 C CA . LEU A 1 198 ? -9.096 4.660 11.723 1.00 77.06 198 LEU A CA 1
ATOM 1499 C C . LEU A 1 198 ? -8.178 5.632 12.501 1.00 77.06 198 LEU A C 1
ATOM 1501 O O . LEU A 1 198 ? -7.852 6.697 11.970 1.00 77.06 198 LEU A O 1
ATOM 1505 N N . PRO A 1 199 ? -7.666 5.243 13.690 1.00 77.38 199 PRO A N 1
ATOM 1506 C CA . PRO A 1 199 ? -7.985 4.007 14.404 1.00 77.38 199 PRO A CA 1
ATOM 1507 C C . PRO A 1 199 ? -9.427 4.018 14.913 1.00 77.38 199 PRO A C 1
ATOM 1509 O O . PRO A 1 199 ? -9.956 5.058 15.292 1.00 77.38 199 PRO A O 1
ATOM 1512 N N . VAL A 1 200 ? -10.061 2.848 14.926 1.00 78.88 200 VAL A N 1
ATOM 1513 C CA . VAL A 1 200 ? -11.438 2.731 15.401 1.00 78.88 200 VAL A CA 1
ATOM 1514 C C . VAL A 1 200 ? -11.469 3.001 16.905 1.00 78.88 200 VAL A C 1
ATOM 1516 O O . VAL A 1 200 ? -10.853 2.262 17.673 1.00 78.88 200 VAL A O 1
ATOM 1519 N N . SER A 1 201 ? -12.188 4.034 17.345 1.00 81.81 201 SER A N 1
ATOM 1520 C CA . SER A 1 201 ? -12.390 4.299 18.774 1.00 81.81 201 SER A CA 1
ATOM 1521 C C . SER A 1 201 ? -13.303 3.236 19.385 1.00 81.81 201 SER A C 1
ATOM 1523 O O . SER A 1 201 ? -14.420 3.025 18.909 1.00 81.81 201 SER A O 1
ATOM 1525 N N . VAL A 1 202 ? -12.835 2.568 20.437 1.00 83.75 202 VAL A N 1
ATOM 1526 C CA . VAL A 1 202 ? -13.568 1.538 21.178 1.00 83.75 202 VAL A CA 1
ATOM 1527 C C . VAL A 1 202 ? -13.565 1.900 22.657 1.00 83.75 202 VAL A C 1
ATOM 1529 O O . VAL A 1 202 ? -12.498 2.059 23.244 1.00 83.75 202 VAL A O 1
ATOM 1532 N N . THR A 1 203 ? -14.741 1.985 23.272 1.00 83.88 203 THR A N 1
ATOM 1533 C CA . THR A 1 203 ? -14.888 2.241 24.710 1.00 83.88 203 THR A CA 1
ATOM 1534 C C . THR A 1 203 ? -15.400 0.986 25.398 1.00 83.88 203 THR A C 1
ATOM 1536 O O . THR A 1 203 ? -16.459 0.470 25.041 1.00 83.88 203 THR A O 1
ATOM 1539 N N . LEU A 1 204 ? -14.657 0.488 26.382 1.00 86.50 204 LEU A N 1
ATOM 1540 C CA . LEU A 1 204 ? -15.076 -0.594 27.264 1.00 86.50 204 LEU A CA 1
ATOM 1541 C C . LEU A 1 204 ? -15.501 0.006 28.604 1.00 86.50 204 LEU A C 1
ATOM 1543 O O . LEU A 1 204 ? -14.667 0.479 29.373 1.00 86.50 204 LEU A O 1
ATOM 1547 N N . TYR A 1 205 ? -16.795 -0.050 28.888 1.00 85.94 205 TYR A N 1
ATOM 1548 C CA . TYR A 1 205 ? -17.313 0.254 30.211 1.00 85.94 205 TYR A CA 1
ATOM 1549 C C . TYR A 1 205 ? -17.145 -0.952 31.128 1.00 85.94 205 TYR A C 1
ATOM 1551 O O . TYR A 1 205 ? -17.618 -2.054 30.820 1.00 85.94 205 TYR A O 1
ATOM 1559 N N . THR A 1 206 ? -16.479 -0.723 32.253 1.00 87.75 206 THR A N 1
ATOM 1560 C CA . THR A 1 206 ? -16.149 -1.728 33.263 1.00 87.75 206 THR A CA 1
ATOM 1561 C C . THR A 1 206 ? -16.730 -1.352 34.620 1.00 87.75 206 THR A C 1
ATOM 1563 O O . THR A 1 206 ? -17.205 -0.242 34.796 1.00 87.75 206 THR A O 1
ATOM 1566 N N . ARG A 1 207 ? -16.654 -2.271 35.581 1.00 86.06 207 ARG A N 1
ATOM 1567 C CA . ARG A 1 207 ? -16.943 -2.066 37.006 1.00 86.06 207 ARG A CA 1
ATOM 1568 C C . ARG A 1 207 ? -15.890 -2.831 37.809 1.00 86.06 207 ARG A C 1
ATOM 1570 O O . ARG A 1 207 ? -15.348 -3.820 37.292 1.00 86.06 207 ARG A O 1
ATOM 1577 N N . ALA A 1 208 ? -15.616 -2.390 39.036 1.00 82.06 208 ALA A N 1
ATOM 1578 C CA . ALA A 1 208 ? -14.749 -3.097 39.973 1.00 82.06 208 ALA A CA 1
ATOM 1579 C C . ALA A 1 208 ? -15.144 -4.585 40.103 1.00 82.06 208 ALA A C 1
ATOM 1581 O O . ALA A 1 208 ? -16.321 -4.936 40.113 1.00 82.06 208 ALA A O 1
ATOM 1582 N N . GLU A 1 209 ? -14.139 -5.463 40.142 1.00 77.81 209 GLU A N 1
ATOM 1583 C CA . GLU A 1 209 ? -14.286 -6.910 40.384 1.00 77.81 209 GLU A CA 1
ATOM 1584 C C . GLU A 1 209 ? -15.179 -7.701 39.399 1.00 77.81 209 GLU A C 1
ATOM 1586 O O . GLU A 1 209 ? -15.670 -8.786 39.706 1.00 77.81 209 GLU A O 1
ATOM 1591 N N . CYS A 1 210 ? -15.355 -7.230 38.160 1.00 81.12 210 CYS A N 1
ATOM 1592 C CA . CYS A 1 210 ? -16.116 -7.975 37.153 1.00 81.12 210 CYS A CA 1
ATOM 1593 C C . CYS A 1 210 ? -15.241 -8.947 36.330 1.00 81.12 210 CYS A C 1
ATOM 1595 O O . CYS A 1 210 ? -14.460 -8.538 35.464 1.00 81.12 210 CYS A O 1
ATOM 1597 N N . ARG A 1 211 ? -15.440 -10.265 36.511 1.00 79.94 211 ARG A N 1
ATOM 1598 C CA . ARG A 1 211 ? -14.743 -11.329 35.748 1.00 79.94 211 ARG A CA 1
ATOM 1599 C C . ARG A 1 211 ? -14.926 -11.194 34.226 1.00 79.94 211 ARG A C 1
ATOM 1601 O O . ARG A 1 211 ? -13.966 -11.358 33.473 1.00 79.94 211 ARG A O 1
ATOM 1608 N N . HIS A 1 212 ? -16.127 -10.842 33.769 1.00 81.56 212 HIS A N 1
ATOM 1609 C CA . HIS A 1 212 ? -16.436 -10.684 32.342 1.00 81.56 212 HIS A CA 1
ATOM 1610 C C . HIS A 1 212 ? -15.731 -9.466 31.710 1.00 81.56 212 HIS A C 1
ATOM 1612 O O . HIS A 1 212 ? -15.359 -9.511 30.536 1.00 81.56 212 HIS A O 1
ATOM 1618 N N . CYS A 1 213 ? -15.451 -8.407 32.483 1.00 81.50 213 CYS A N 1
ATOM 1619 C CA . CYS A 1 213 ? -14.655 -7.264 32.017 1.00 81.50 213 CYS A CA 1
ATOM 1620 C C . CYS A 1 213 ? -13.215 -7.665 31.683 1.00 81.50 213 CYS A C 1
ATOM 1622 O O . CYS A 1 213 ? -12.669 -7.210 30.676 1.00 81.50 213 CYS A O 1
ATOM 1624 N N . HIS A 1 214 ? -12.606 -8.551 32.479 1.00 83.56 214 HIS A N 1
ATOM 1625 C CA . HIS A 1 214 ? -11.260 -9.058 32.199 1.00 83.56 214 HIS A CA 1
ATOM 1626 C C . HIS A 1 214 ? -11.204 -9.843 30.882 1.00 83.56 214 HIS A C 1
ATOM 1628 O O . HIS A 1 214 ? -10.274 -9.653 30.095 1.00 83.56 214 HIS A O 1
ATOM 1634 N N . GLN A 1 215 ? -12.216 -10.673 30.608 1.00 82.44 215 GLN A N 1
ATOM 1635 C CA . GLN A 1 215 ? -12.318 -11.420 29.352 1.00 82.44 215 GLN A CA 1
ATOM 1636 C C . GLN A 1 215 ? -12.501 -10.482 28.149 1.00 82.44 215 GLN A C 1
ATOM 1638 O O . GLN A 1 215 ? -11.765 -10.593 27.168 1.00 82.44 215 GLN A O 1
ATOM 1643 N N . ALA A 1 216 ? -13.416 -9.511 28.243 1.00 82.38 216 ALA A N 1
ATOM 1644 C CA . ALA A 1 216 ? -13.647 -8.520 27.191 1.00 82.38 216 ALA A CA 1
ATOM 1645 C C . ALA A 1 216 ? -12.378 -7.705 26.880 1.00 82.38 216 ALA A C 1
ATOM 1647 O O . ALA A 1 216 ? -12.001 -7.549 25.716 1.00 82.38 216 ALA A O 1
ATOM 1648 N N . A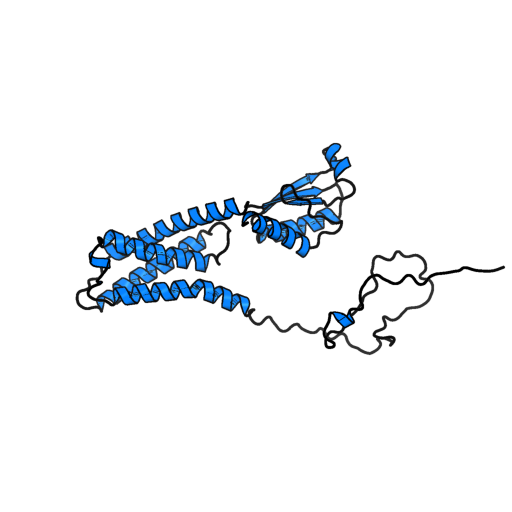RG A 1 217 ? -11.662 -7.254 27.919 1.00 84.94 217 ARG A N 1
ATOM 1649 C CA . ARG A 1 217 ? -10.372 -6.557 27.797 1.00 84.94 217 ARG A CA 1
ATOM 1650 C C . ARG A 1 217 ? -9.332 -7.417 27.075 1.00 84.94 217 ARG A C 1
ATOM 1652 O O . ARG A 1 217 ? -8.617 -6.912 26.210 1.00 84.94 217 ARG A O 1
ATOM 1659 N N . ALA A 1 218 ? -9.239 -8.706 27.406 1.00 84.75 218 ALA A N 1
ATOM 1660 C CA . ALA A 1 218 ? -8.294 -9.619 26.766 1.00 84.75 218 ALA A CA 1
ATOM 1661 C C . ALA A 1 218 ? -8.584 -9.795 25.265 1.00 84.75 218 ALA A C 1
ATOM 1663 O O . ALA A 1 218 ? -7.656 -9.733 24.455 1.00 84.75 218 ALA A O 1
ATOM 1664 N N . ILE A 1 219 ? -9.860 -9.943 24.889 1.00 83.31 219 ILE A N 1
ATOM 1665 C CA . ILE A 1 219 ? -10.290 -10.043 23.486 1.00 83.31 219 ILE A CA 1
ATOM 1666 C C . ILE A 1 219 ? -9.972 -8.742 22.736 1.00 83.31 219 ILE A C 1
ATOM 1668 O O . ILE A 1 219 ? -9.311 -8.775 21.699 1.00 83.31 219 ILE A O 1
ATOM 1672 N N . LEU A 1 220 ? -10.352 -7.581 23.281 1.00 82.44 220 LEU A N 1
ATOM 1673 C CA . LEU A 1 220 ? -10.096 -6.282 22.645 1.00 82.44 220 LEU A CA 1
ATOM 1674 C C . LEU A 1 220 ? -8.599 -6.002 22.470 1.00 82.44 220 LEU A C 1
ATOM 1676 O O . LEU A 1 220 ? -8.187 -5.526 21.415 1.00 82.44 220 LEU A O 1
ATOM 1680 N N . ARG A 1 221 ? -7.759 -6.362 23.451 1.00 85.38 221 ARG A N 1
ATOM 1681 C CA . ARG A 1 221 ? -6.295 -6.246 23.333 1.00 85.38 221 ARG A CA 1
ATOM 1682 C C . ARG A 1 221 ? -5.704 -7.172 22.275 1.00 85.38 221 ARG A C 1
ATOM 1684 O O . ARG A 1 221 ? -4.695 -6.814 21.674 1.00 85.38 221 ARG A O 1
ATOM 1691 N N . ARG A 1 222 ? -6.294 -8.350 22.049 1.00 78.75 222 ARG A N 1
ATOM 1692 C CA . ARG A 1 222 ? -5.883 -9.250 20.961 1.00 78.75 222 ARG A CA 1
ATOM 1693 C C . ARG A 1 222 ? -6.225 -8.635 19.609 1.00 78.75 222 ARG A C 1
ATOM 1695 O O . ARG A 1 222 ? -5.336 -8.496 18.777 1.00 78.75 222 ARG A O 1
ATOM 1702 N N . ILE A 1 223 ? -7.463 -8.173 19.443 1.00 77.12 223 ILE A N 1
ATOM 1703 C CA . ILE A 1 223 ? -7.924 -7.518 18.211 1.00 77.12 223 ILE A CA 1
ATOM 1704 C C . ILE A 1 223 ? -7.113 -6.244 17.929 1.00 77.12 223 ILE A C 1
ATOM 1706 O O . ILE A 1 223 ? -6.784 -5.974 16.777 1.00 77.12 223 ILE A O 1
ATOM 1710 N N . ALA A 1 224 ? -6.693 -5.507 18.963 1.00 79.19 224 ALA A N 1
ATOM 1711 C CA . ALA A 1 224 ? -5.860 -4.308 18.823 1.00 79.19 224 ALA A CA 1
ATOM 1712 C C . ALA A 1 224 ? -4.481 -4.566 18.200 1.00 79.19 224 ALA A C 1
ATOM 1714 O O . ALA A 1 224 ? -3.838 -3.633 17.724 1.00 79.19 224 ALA A O 1
ATOM 1715 N N . ARG A 1 225 ? -4.011 -5.821 18.193 1.00 75.12 225 ARG A N 1
ATOM 1716 C CA . ARG A 1 225 ? -2.767 -6.209 17.509 1.00 75.12 225 ARG A CA 1
ATOM 1717 C C . ARG A 1 225 ? -2.960 -6.387 16.004 1.00 75.12 225 ARG A C 1
ATOM 1719 O O . ARG A 1 225 ? -1.983 -6.340 15.262 1.00 75.12 225 ARG A O 1
ATOM 1726 N N . GLU A 1 226 ? -4.195 -6.606 15.566 1.00 68.81 226 GLU A N 1
ATOM 1727 C CA . GLU A 1 226 ? -4.547 -6.916 14.178 1.00 68.81 226 GLU A CA 1
ATOM 1728 C C . GLU A 1 226 ? -5.187 -5.718 13.468 1.00 68.81 226 GLU A C 1
ATOM 1730 O O . GLU A 1 226 ? -4.934 -5.487 12.287 1.00 68.81 226 GLU A O 1
ATOM 1735 N N . VAL A 1 227 ? -5.993 -4.935 14.189 1.00 70.88 227 VAL A N 1
ATOM 1736 C CA . VAL A 1 227 ? -6.738 -3.788 13.661 1.00 70.88 227 VAL A CA 1
ATOM 1737 C C . VAL A 1 227 ? -6.315 -2.519 14.402 1.00 70.88 227 VAL A C 1
ATOM 1739 O O . VAL A 1 227 ? -6.242 -2.543 15.632 1.00 70.88 227 VAL A O 1
ATOM 1742 N N . PRO A 1 228 ? -6.087 -1.389 13.700 1.00 73.44 228 PRO A N 1
ATOM 1743 C CA . PRO A 1 228 ? -5.858 -0.104 14.348 1.00 73.44 228 PRO A CA 1
ATOM 1744 C C . PRO A 1 228 ? -7.105 0.294 15.137 1.00 73.44 228 PRO A C 1
ATOM 1746 O O . PRO A 1 228 ? -8.092 0.760 14.564 1.00 73.44 228 PRO A O 1
ATOM 1749 N N . LEU A 1 229 ? -7.063 0.094 16.449 1.00 80.56 229 LEU A N 1
ATOM 1750 C CA . LEU A 1 229 ? -8.125 0.483 17.362 1.00 80.56 229 LEU A CA 1
ATOM 1751 C C . LEU A 1 229 ? -7.547 1.261 18.535 1.00 80.56 229 LEU A C 1
ATOM 1753 O O . LEU A 1 229 ? -6.435 0.998 18.992 1.00 80.56 229 LEU A O 1
ATOM 1757 N N . GLN A 1 230 ? -8.323 2.219 19.016 1.00 82.38 230 GLN A N 1
ATOM 1758 C CA . GLN A 1 230 ? -8.020 2.989 20.209 1.00 82.38 230 GLN A CA 1
ATOM 1759 C C . GLN A 1 230 ? -8.967 2.528 21.314 1.00 82.38 230 GLN A C 1
ATOM 1761 O O . GLN A 1 230 ? -10.155 2.833 21.265 1.00 82.38 230 GLN A O 1
ATOM 1766 N N . LEU A 1 231 ? -8.447 1.767 22.280 1.00 83.94 231 LEU A N 1
ATOM 1767 C CA . LEU A 1 231 ? -9.223 1.265 23.414 1.00 83.94 231 LEU A CA 1
ATOM 1768 C C . LEU A 1 231 ? -9.196 2.277 24.566 1.00 83.94 231 LEU A C 1
ATOM 1770 O O . LEU A 1 231 ? -8.126 2.582 25.087 1.00 83.94 231 LEU A O 1
ATOM 1774 N N . SER A 1 232 ? -10.368 2.755 24.973 1.00 83.19 232 SER A N 1
ATOM 1775 C CA . SER A 1 232 ? -10.588 3.529 26.195 1.00 83.19 232 SER A CA 1
ATOM 1776 C C . SER A 1 232 ? -11.367 2.676 27.193 1.00 83.19 232 SER A C 1
ATOM 1778 O O . SER A 1 232 ? -12.355 2.042 26.828 1.00 83.19 232 SER A O 1
ATOM 1780 N N . GLU A 1 233 ? -10.916 2.627 28.442 1.00 87.06 233 GLU A N 1
ATOM 1781 C CA . GLU A 1 233 ? -11.600 1.907 29.516 1.00 87.06 233 GLU A CA 1
ATOM 1782 C C . GLU A 1 233 ? -12.179 2.916 30.507 1.00 87.06 233 GLU A C 1
ATOM 1784 O O . GLU A 1 233 ? -11.466 3.814 30.954 1.00 87.06 233 GLU A O 1
ATOM 1789 N N . VAL A 1 234 ? -13.468 2.785 30.823 1.00 84.69 234 VAL A N 1
ATOM 1790 C CA . VAL A 1 234 ? -14.191 3.715 31.700 1.00 84.69 234 VAL A CA 1
ATOM 1791 C C . VAL A 1 234 ? -14.913 2.924 32.783 1.00 84.69 234 VAL A C 1
ATOM 1793 O O . VAL A 1 234 ? -15.704 2.031 32.478 1.00 84.69 234 VAL A O 1
ATOM 1796 N N . ASP A 1 235 ? -14.657 3.254 34.046 1.00 85.25 235 ASP A N 1
ATOM 1797 C CA . ASP A 1 235 ? -15.409 2.698 35.169 1.00 85.25 235 ASP A CA 1
ATOM 1798 C C . ASP A 1 235 ? -16.804 3.330 35.233 1.00 85.25 235 ASP A C 1
ATOM 1800 O O . ASP A 1 235 ? -16.931 4.550 35.352 1.00 85.25 235 ASP A O 1
ATOM 1804 N N . VAL A 1 236 ? -17.857 2.517 35.145 1.00 85.81 236 VAL A N 1
ATOM 1805 C CA . VAL A 1 236 ? -19.241 3.006 35.213 1.00 85.81 236 VAL A CA 1
ATOM 1806 C C . VAL A 1 236 ? -19.596 3.586 36.574 1.00 85.81 236 VAL A C 1
ATOM 1808 O O . VAL A 1 236 ? -20.510 4.398 36.640 1.00 85.81 236 VAL A O 1
ATOM 1811 N N . ASP A 1 237 ? -18.895 3.197 37.640 1.00 83.88 237 ASP A N 1
ATOM 1812 C CA . ASP A 1 237 ? -19.181 3.681 38.993 1.00 83.88 237 ASP A CA 1
ATOM 1813 C C . ASP A 1 237 ? -18.522 5.028 39.294 1.00 83.88 237 ASP A C 1
ATOM 1815 O O . ASP A 1 237 ? -18.824 5.650 40.310 1.00 83.88 237 ASP A O 1
ATOM 1819 N N . SER A 1 238 ? -17.680 5.524 38.382 1.00 81.81 238 SER A N 1
ATOM 1820 C CA . SER A 1 238 ? -17.093 6.863 38.486 1.00 81.81 238 SER A CA 1
ATOM 1821 C C . SER A 1 238 ? -18.097 7.993 38.214 1.00 81.81 238 SER A C 1
ATOM 1823 O O . SER A 1 238 ? -17.848 9.134 38.597 1.00 81.81 238 SER A O 1
ATOM 1825 N N . ASP A 1 239 ? -19.233 7.688 37.577 1.00 81.00 239 ASP A N 1
ATOM 1826 C CA . ASP A 1 239 ? -20.264 8.653 37.194 1.00 81.00 239 ASP A CA 1
ATOM 1827 C C . ASP A 1 239 ? -21.670 8.060 37.448 1.00 81.00 239 ASP A C 1
ATOM 1829 O O . ASP A 1 239 ? -22.039 7.061 36.816 1.00 81.00 239 ASP A O 1
ATOM 1833 N N . PRO A 1 240 ? -22.504 8.678 38.311 1.00 80.88 240 PRO A N 1
ATOM 1834 C CA . PRO A 1 240 ? -23.874 8.230 38.579 1.00 80.88 240 PRO A CA 1
ATOM 1835 C C . PRO A 1 240 ? -24.739 8.074 37.317 1.00 80.88 240 PRO A C 1
ATOM 1837 O O . PRO A 1 240 ? -25.573 7.167 37.233 1.00 80.88 240 PRO A O 1
ATOM 1840 N N . THR A 1 241 ? -24.525 8.923 36.309 1.00 84.62 241 THR A N 1
ATOM 1841 C CA . THR A 1 241 ? -25.239 8.871 35.027 1.00 84.62 241 THR A CA 1
ATOM 1842 C C . THR A 1 241 ? -24.846 7.641 34.206 1.00 84.62 241 THR A C 1
ATOM 1844 O O . THR A 1 241 ? -25.713 6.986 33.617 1.00 84.62 241 THR A O 1
ATOM 1847 N N . LEU A 1 242 ? -23.558 7.278 34.189 1.00 81.69 242 LEU A N 1
ATOM 1848 C CA . LEU A 1 242 ? -23.074 6.062 33.525 1.00 81.69 242 LEU A CA 1
ATOM 1849 C C . LEU A 1 242 ? -23.500 4.800 34.278 1.00 81.69 242 LEU A C 1
ATOM 1851 O O . LEU A 1 242 ? -23.916 3.831 33.637 1.00 81.69 242 LEU A O 1
ATOM 1855 N N . SER A 1 243 ? -23.461 4.828 35.611 1.00 82.44 243 SER A N 1
ATOM 1856 C CA . SER A 1 243 ? -23.892 3.713 36.458 1.00 82.44 243 SER A CA 1
ATOM 1857 C C . SER A 1 243 ? -25.374 3.387 36.236 1.00 82.44 243 SER A C 1
ATOM 1859 O O . SER A 1 243 ? -25.719 2.236 35.964 1.00 82.44 243 SER A O 1
ATOM 1861 N N . SER A 1 244 ? -26.243 4.406 36.205 1.00 82.81 244 SER A N 1
ATOM 1862 C CA . SER A 1 244 ? -27.673 4.246 35.892 1.00 82.81 244 SER A CA 1
ATOM 1863 C C . SER A 1 244 ? -27.909 3.691 34.479 1.00 82.81 244 SER A C 1
ATOM 1865 O O . SER A 1 244 ? -28.727 2.794 34.270 1.00 82.81 244 SER A O 1
ATOM 1867 N N . ARG A 1 245 ? -27.150 4.175 33.487 1.00 80.19 245 ARG A N 1
ATOM 1868 C CA . ARG A 1 245 ? -27.355 3.817 32.075 1.00 80.19 245 ARG A CA 1
ATOM 1869 C C . ARG A 1 245 ? -26.789 2.449 31.685 1.00 80.19 245 ARG A C 1
ATOM 1871 O O . ARG A 1 245 ? -27.375 1.761 30.847 1.00 80.19 245 ARG A O 1
ATOM 1878 N N . TYR A 1 246 ? -25.633 2.070 32.228 1.00 82.88 246 TYR A N 1
ATOM 1879 C CA . TYR A 1 246 ? -24.871 0.899 31.783 1.00 82.88 246 TYR A CA 1
ATOM 1880 C C . TYR A 1 246 ? -24.518 -0.096 32.891 1.00 82.88 246 TYR A C 1
ATOM 1882 O O . TYR A 1 246 ? -24.145 -1.219 32.555 1.00 82.88 246 TYR A O 1
ATOM 1890 N N . GLY A 1 247 ? -24.678 0.249 34.172 1.00 81.19 247 GLY A N 1
ATOM 1891 C CA . GLY A 1 247 ? -24.221 -0.560 35.309 1.00 81.19 247 GLY A CA 1
ATOM 1892 C C . GLY A 1 247 ? -24.750 -1.997 35.324 1.00 81.19 247 GLY A C 1
ATOM 1893 O O . GLY A 1 247 ? -23.986 -2.929 35.559 1.00 81.19 247 GLY A O 1
ATOM 1894 N N . ALA A 1 248 ? -26.024 -2.206 34.976 1.00 81.44 248 ALA A N 1
ATOM 1895 C CA . ALA A 1 248 ? -26.638 -3.541 34.919 1.00 81.44 248 ALA A CA 1
ATOM 1896 C C . ALA A 1 248 ? -26.209 -4.389 33.701 1.00 81.44 248 ALA A C 1
ATOM 1898 O O . ALA A 1 248 ? -26.599 -5.546 33.581 1.00 81.44 248 ALA A O 1
ATOM 1899 N N . GLN A 1 249 ? -25.457 -3.810 32.762 1.00 80.44 249 GLN A N 1
ATOM 1900 C CA . GLN A 1 249 ? -25.117 -4.425 31.473 1.00 80.44 249 GLN A CA 1
ATOM 1901 C C . GLN A 1 249 ? -23.603 -4.525 31.251 1.00 80.44 249 GLN A C 1
ATOM 1903 O O . GLN A 1 249 ? -23.163 -4.832 30.144 1.00 80.44 249 GLN A O 1
ATOM 1908 N N . VAL A 1 250 ? -22.805 -4.235 32.281 1.00 80.00 250 VAL A N 1
ATOM 1909 C CA . VAL A 1 250 ? -21.346 -4.351 32.247 1.00 80.00 250 VAL A CA 1
ATOM 1910 C C . VAL A 1 250 ? -20.947 -5.825 32.037 1.00 80.00 250 VAL A C 1
ATOM 1912 O O . VAL A 1 250 ? -21.436 -6.678 32.777 1.00 80.00 250 VAL A O 1
ATOM 1915 N N . PRO A 1 251 ? -20.040 -6.159 31.092 1.00 82.75 251 PRO A N 1
ATOM 1916 C CA . PRO A 1 251 ? -19.263 -5.262 30.234 1.00 82.75 251 PRO A CA 1
ATOM 1917 C C . PRO A 1 251 ? -20.051 -4.701 29.037 1.00 82.75 251 PRO A C 1
ATOM 1919 O O . PRO A 1 251 ? -20.633 -5.437 28.232 1.00 82.75 251 PRO A O 1
ATOM 1922 N N . VAL A 1 252 ? -19.973 -3.378 28.847 1.00 84.00 252 VAL A N 1
ATOM 1923 C CA . VAL A 1 252 ? -20.517 -2.704 27.657 1.00 84.00 252 VAL A CA 1
ATOM 1924 C C . VAL A 1 252 ? -19.377 -2.252 26.755 1.00 84.00 252 VAL A C 1
ATOM 1926 O O . VAL A 1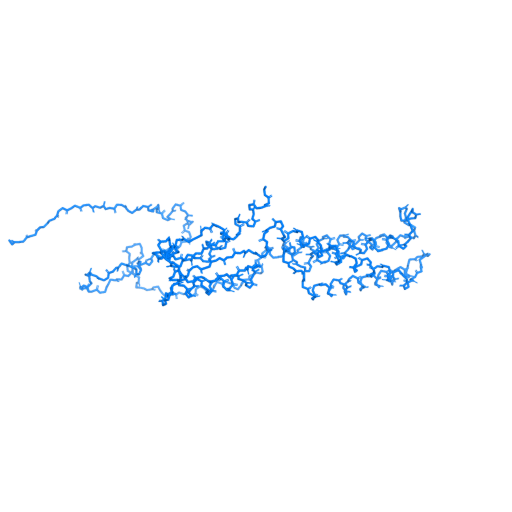 252 ? -18.521 -1.479 27.166 1.00 84.00 252 VAL A O 1
ATOM 1929 N N . ILE A 1 253 ? -19.400 -2.702 25.501 1.00 83.12 253 ILE A N 1
ATOM 1930 C CA . ILE A 1 253 ? -18.462 -2.273 24.462 1.00 83.12 253 ILE A CA 1
ATOM 1931 C C . ILE A 1 253 ? -19.192 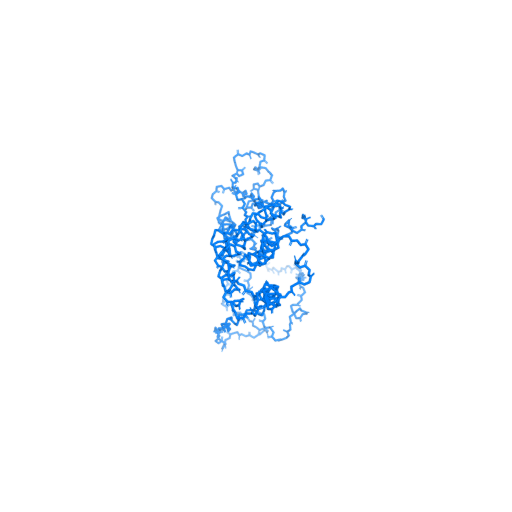-1.313 23.524 1.00 83.12 253 ILE A C 1
ATOM 1933 O O . ILE A 1 253 ? -20.208 -1.681 22.920 1.00 83.12 253 ILE A O 1
ATOM 1937 N N . LEU A 1 254 ? -18.667 -0.098 23.395 1.00 78.50 254 LEU A N 1
ATOM 1938 C CA . LEU A 1 254 ? -19.035 0.850 22.352 1.00 78.50 254 LEU A CA 1
ATOM 1939 C C . LEU A 1 254 ? -17.941 0.904 21.289 1.00 78.50 254 LEU A C 1
ATOM 1941 O O . LEU A 1 254 ? -16.756 0.891 21.610 1.00 78.50 254 LEU A O 1
ATOM 1945 N N . VAL A 1 255 ? -18.334 1.027 20.027 1.00 75.50 255 VAL A N 1
ATOM 1946 C CA . VAL A 1 255 ? -17.435 1.424 18.939 1.00 75.50 255 VAL A CA 1
ATOM 1947 C C . VAL A 1 255 ? -17.911 2.777 18.436 1.00 75.50 255 VAL A C 1
ATOM 1949 O O . VAL A 1 255 ? -19.010 2.881 17.884 1.00 75.50 255 VAL A O 1
ATOM 1952 N N . GLY A 1 256 ? -17.099 3.811 18.683 1.00 74.94 256 GLY A N 1
ATOM 1953 C CA . GLY A 1 256 ? -17.532 5.206 18.857 1.00 74.94 256 GLY A CA 1
ATOM 1954 C C . GLY A 1 256 ? -18.841 5.275 19.627 1.00 74.94 256 GLY A C 1
ATOM 1955 O O . GLY A 1 256 ? -18.865 4.916 20.795 1.00 74.94 256 GLY A O 1
ATOM 1956 N N . ASP A 1 257 ? -19.933 5.656 18.968 1.00 69.69 257 ASP A N 1
ATOM 1957 C CA . ASP A 1 257 ? -21.221 5.905 19.632 1.00 69.69 257 ASP A CA 1
ATOM 1958 C C . ASP A 1 257 ? -22.174 4.703 19.584 1.00 69.69 257 ASP A C 1
ATOM 1960 O O . ASP A 1 257 ? -23.292 4.757 20.091 1.00 69.69 257 ASP A O 1
ATOM 1964 N N . THR A 1 258 ? -21.775 3.605 18.933 1.00 71.19 258 THR A N 1
ATOM 1965 C CA . THR A 1 258 ? -22.639 2.433 18.747 1.00 71.19 258 THR A CA 1
ATOM 1966 C C . THR A 1 258 ? -22.308 1.347 19.757 1.00 71.19 258 THR A C 1
ATOM 1968 O O . THR A 1 258 ? -21.198 0.818 19.776 1.00 71.19 258 THR A O 1
ATOM 1971 N N . LYS A 1 259 ? -23.298 0.960 20.562 1.00 74.81 259 LYS A N 1
ATOM 1972 C CA . LYS A 1 259 ? -23.191 -0.173 21.484 1.00 74.81 259 LYS A CA 1
ATOM 1973 C C . LYS A 1 259 ? -23.235 -1.501 20.735 1.00 74.81 259 LYS A C 1
ATOM 1975 O O . LYS A 1 259 ? -24.159 -1.733 19.962 1.00 74.81 259 LYS A O 1
ATOM 1980 N N . ILE A 1 260 ? -22.267 -2.379 21.004 1.00 71.75 260 ILE A N 1
ATOM 1981 C CA . ILE A 1 260 ? -22.156 -3.699 20.353 1.00 71.75 260 ILE A CA 1
ATOM 1982 C C . ILE A 1 260 ? -22.381 -4.872 21.333 1.00 71.75 260 ILE A C 1
ATOM 1984 O O . ILE A 1 260 ? -22.327 -6.027 20.932 1.00 71.75 260 ILE A O 1
ATOM 1988 N N . SER A 1 261 ? -22.670 -4.621 22.616 1.00 59.19 261 SER A N 1
ATOM 1989 C CA . SER A 1 261 ? -22.769 -5.701 23.620 1.00 59.19 261 SER A CA 1
ATOM 1990 C C . SER A 1 261 ? -24.194 -6.231 23.870 1.00 59.19 261 SER A C 1
ATOM 1992 O O . SER A 1 261 ? -25.102 -5.452 24.182 1.00 59.19 261 SER A O 1
ATOM 1994 N N . LYS A 1 262 ? -24.322 -7.571 23.808 1.00 54.09 262 LYS A N 1
ATOM 1995 C CA . LYS A 1 262 ? -25.157 -8.437 24.671 1.00 54.09 262 LYS A CA 1
ATOM 1996 C C . LYS A 1 262 ? -24.205 -9.130 25.673 1.00 54.09 262 LYS A C 1
ATOM 1998 O O . LYS A 1 262 ? -23.064 -9.377 25.310 1.00 54.09 262 LYS A O 1
ATOM 2003 N N . LEU A 1 263 ? -24.684 -9.447 26.882 1.00 50.38 263 LEU A N 1
ATOM 2004 C CA . LEU A 1 263 ? -23.985 -9.816 28.141 1.00 50.38 263 LEU A CA 1
ATOM 2005 C C . LEU A 1 263 ? -22.707 -10.706 28.092 1.00 50.38 263 LEU A C 1
ATOM 2007 O O . LEU A 1 263 ? -21.976 -10.741 29.078 1.00 50.38 263 LEU A O 1
ATOM 2011 N N . ILE A 1 264 ? -22.401 -11.397 26.987 1.00 56.97 264 ILE A N 1
ATOM 2012 C CA . ILE A 1 264 ? -21.171 -12.183 26.787 1.00 56.97 264 ILE A CA 1
ATOM 2013 C C . ILE A 1 264 ? -20.573 -11.812 25.418 1.00 56.97 264 ILE A C 1
ATOM 2015 O O . ILE A 1 264 ? -21.156 -12.153 24.387 1.00 56.97 264 ILE A O 1
ATOM 2019 N N . PRO A 1 265 ? -19.433 -11.103 25.372 1.00 58.44 265 PRO A N 1
ATOM 2020 C CA . PRO A 1 265 ? -18.815 -10.727 24.111 1.00 58.44 265 PRO A CA 1
ATOM 2021 C C . PRO A 1 265 ? -18.125 -11.928 23.455 1.00 58.44 265 PRO A C 1
ATOM 2023 O O . PRO A 1 265 ? -17.072 -12.373 23.912 1.00 58.44 265 PRO A O 1
ATOM 2026 N N . ASP A 1 266 ? -18.695 -12.422 22.356 1.00 68.06 266 ASP A N 1
ATOM 2027 C CA . ASP A 1 266 ? -18.003 -13.336 21.452 1.00 68.06 266 ASP A CA 1
ATOM 2028 C C . ASP A 1 266 ? -17.086 -12.554 20.484 1.00 68.06 266 ASP A C 1
ATOM 2030 O O . ASP A 1 266 ? -17.381 -11.422 20.075 1.00 68.06 266 ASP A O 1
ATOM 2034 N N . GLU A 1 267 ? -15.937 -13.143 20.143 1.00 66.56 267 GLU A N 1
ATOM 2035 C CA . GLU A 1 267 ? -14.915 -12.511 19.297 1.00 66.56 267 GLU A CA 1
ATOM 2036 C C . GLU A 1 267 ? -15.455 -12.159 17.896 1.00 66.56 267 GLU A C 1
ATOM 2038 O O . GLU A 1 267 ? -15.090 -11.128 17.326 1.00 66.56 267 GLU A O 1
ATOM 2043 N N . GLU A 1 268 ? -16.390 -12.952 17.371 1.00 66.50 268 GLU A N 1
ATOM 2044 C CA . GLU A 1 268 ? -16.967 -12.794 16.035 1.00 66.50 268 GLU A CA 1
ATOM 2045 C C . GLU A 1 268 ? -17.964 -11.621 15.962 1.00 66.50 268 GLU A C 1
ATOM 2047 O O . GLU A 1 268 ? -18.004 -10.868 14.990 1.00 66.50 268 GLU A O 1
ATOM 2052 N N . THR A 1 269 ? -18.746 -11.378 17.009 1.00 64.94 269 THR A N 1
ATOM 2053 C CA . THR A 1 269 ? -19.660 -10.240 17.134 1.00 64.94 269 THR A CA 1
ATOM 2054 C C . THR A 1 269 ? -18.891 -8.936 17.250 1.00 64.94 269 THR A C 1
ATOM 2056 O O . THR A 1 269 ? -19.255 -7.961 16.585 1.00 64.94 269 THR A O 1
ATOM 2059 N N . ILE A 1 270 ? -17.791 -8.924 18.007 1.00 64.81 270 ILE A N 1
ATOM 2060 C CA . ILE A 1 270 ? -16.903 -7.759 18.071 1.00 64.81 270 ILE A CA 1
ATOM 2061 C C . ILE A 1 270 ? -16.280 -7.502 16.696 1.00 64.81 270 ILE A C 1
ATOM 2063 O O . ILE A 1 270 ? -16.339 -6.372 16.205 1.00 64.81 270 ILE A O 1
ATOM 2067 N N . ARG A 1 271 ? -15.749 -8.540 16.034 1.00 66.31 271 ARG A N 1
ATOM 2068 C CA . ARG A 1 271 ? -15.171 -8.421 14.686 1.00 66.31 271 ARG A CA 1
ATOM 2069 C C . ARG A 1 271 ? -16.185 -7.881 13.682 1.00 66.31 271 ARG A C 1
ATOM 2071 O O . ARG A 1 271 ? -15.928 -6.844 13.078 1.00 66.31 271 ARG A O 1
ATOM 2078 N N . ARG A 1 272 ? -17.377 -8.476 13.575 1.00 64.38 272 ARG A N 1
ATOM 2079 C CA . ARG A 1 272 ? -18.450 -7.992 12.681 1.00 64.38 272 ARG A CA 1
ATOM 2080 C C . ARG A 1 272 ? -18.878 -6.559 12.986 1.00 64.38 272 ARG A C 1
ATOM 2082 O O . ARG A 1 272 ? -19.176 -5.807 12.060 1.00 64.38 272 ARG A O 1
ATOM 2089 N N . GLY A 1 273 ? -18.919 -6.172 14.259 1.00 62.53 273 GLY A N 1
ATOM 2090 C CA . GLY A 1 273 ? -19.238 -4.812 14.687 1.00 62.53 273 GLY A CA 1
ATOM 2091 C C . GLY A 1 273 ? -18.208 -3.783 14.216 1.00 62.53 273 GLY A C 1
ATOM 2092 O O . GLY A 1 273 ? -18.577 -2.745 13.662 1.00 62.53 273 GLY A O 1
ATOM 2093 N N . LEU A 1 274 ? -16.920 -4.109 14.355 1.00 65.38 274 LEU A N 1
ATOM 2094 C CA . LEU A 1 274 ? -15.814 -3.305 13.829 1.00 65.38 274 LEU A CA 1
ATOM 2095 C C . LEU A 1 274 ? -15.871 -3.232 12.296 1.00 65.38 274 LEU A C 1
ATOM 2097 O O . LEU A 1 274 ? -15.818 -2.143 11.724 1.00 65.38 274 LEU A O 1
ATOM 2101 N N . THR A 1 275 ? -16.076 -4.372 11.631 1.00 62.38 275 THR A N 1
ATOM 2102 C CA . THR A 1 275 ? -16.202 -4.467 10.172 1.00 62.38 275 THR A CA 1
ATOM 2103 C C . THR A 1 275 ? -17.367 -3.619 9.652 1.00 62.38 275 THR A C 1
ATOM 2105 O O . THR A 1 275 ? -17.171 -2.803 8.758 1.00 62.38 275 THR A O 1
ATOM 2108 N N . ARG A 1 276 ? -18.568 -3.704 10.242 1.00 59.75 276 ARG A N 1
ATOM 2109 C CA . ARG A 1 276 ? -19.739 -2.913 9.807 1.00 59.75 276 ARG A CA 1
ATOM 2110 C C . ARG A 1 276 ? -19.488 -1.406 9.797 1.00 59.75 276 ARG A C 1
ATOM 2112 O O . ARG A 1 276 ? -20.051 -0.723 8.946 1.00 59.75 276 ARG A O 1
ATOM 2119 N N . ARG A 1 277 ? -18.671 -0.879 10.713 1.00 60.03 277 ARG A N 1
ATOM 2120 C CA . ARG A 1 277 ? -18.372 0.560 10.775 1.00 60.03 277 ARG A CA 1
ATOM 2121 C C . ARG A 1 277 ? -17.289 0.972 9.781 1.00 60.03 277 ARG A C 1
ATOM 2123 O O . ARG A 1 277 ? -17.453 1.998 9.132 1.00 60.03 277 ARG A O 1
ATOM 2130 N N . VAL A 1 278 ? -16.273 0.127 9.585 1.00 55.88 278 VAL A N 1
ATOM 2131 C CA . VAL A 1 278 ? -15.270 0.298 8.518 1.00 55.88 278 VAL A CA 1
ATOM 2132 C C . VAL A 1 278 ? -15.933 0.279 7.130 1.00 55.88 278 VAL A C 1
ATOM 2134 O O . VAL A 1 278 ? -15.547 1.052 6.264 1.00 55.88 278 VAL A O 1
ATOM 2137 N N . PHE A 1 279 ? -16.961 -0.551 6.919 1.00 44.78 279 PHE A N 1
ATOM 2138 C CA . PHE A 1 279 ? -17.666 -0.651 5.632 1.00 44.78 279 PHE A CA 1
ATOM 2139 C C . PHE A 1 279 ? -18.816 0.362 5.447 1.00 44.78 279 PHE A C 1
ATOM 2141 O O . PHE A 1 279 ? -19.130 0.713 4.313 1.00 44.78 279 PHE A O 1
ATOM 2148 N N . ARG A 1 280 ? -19.441 0.885 6.516 1.00 48.56 280 ARG A N 1
ATOM 2149 C CA . ARG A 1 280 ? -20.488 1.927 6.396 1.00 48.56 280 ARG A CA 1
ATOM 2150 C C . ARG A 1 280 ? -19.955 3.293 5.966 1.00 48.56 280 ARG A C 1
ATOM 2152 O O . ARG A 1 280 ? -20.720 4.057 5.401 1.00 48.56 280 ARG A O 1
ATOM 2159 N N . SER A 1 281 ? -18.680 3.601 6.203 1.00 39.53 281 SER A N 1
ATOM 2160 C CA . SER A 1 281 ? -18.069 4.847 5.714 1.00 39.53 281 SER A CA 1
ATOM 2161 C C . SER A 1 281 ? -17.630 4.778 4.243 1.00 39.53 281 SER A C 1
ATOM 2163 O O . SER A 1 281 ? -17.028 5.719 3.730 1.00 39.53 281 SER A O 1
ATOM 2165 N N . THR A 1 282 ? -17.882 3.644 3.576 1.00 38.38 282 THR A N 1
ATOM 2166 C CA . THR A 1 282 ? -17.573 3.419 2.155 1.00 38.38 282 THR A CA 1
ATOM 2167 C C . THR A 1 282 ? -18.794 3.599 1.240 1.00 38.38 282 THR A C 1
ATOM 2169 O O . THR A 1 282 ? -18.648 3.434 0.030 1.00 38.38 282 THR A O 1
ATOM 2172 N N . GLY A 1 283 ? -19.971 3.892 1.807 1.00 30.31 283 GLY A N 1
ATOM 2173 C CA . GLY A 1 283 ? -21.228 4.134 1.090 1.00 30.31 283 GLY A CA 1
ATOM 2174 C C . GLY A 1 283 ? -21.625 5.600 1.083 1.00 30.31 283 GLY A C 1
ATOM 2175 O O . GLY A 1 283 ? -21.265 6.304 2.053 1.00 30.31 283 GLY A O 1
#

Nearest PDB structures (foldseek):
  8pr6-assembly1_A  TM=7.736E-01  e=2.176E-03  Corynebacterium glutamicum
  1wjk-assembly1_A  TM=7.844E-01  e=3.675E-03  Mus musculus
  6gnd-assembly1_H  TM=7.190E-01  e=2.071E-02  Clostridium acetobutylicum ATCC 824
  3qdn-assembly2_B  TM=6.368E-01  e=8.064E-03  Salmonella enterica subsp. enterica serovar Typhimurium
  2vm2-assembly2_B  TM=6.186E-01  e=3.319E-02  Hordeum vulgare subsp. vulgare

Mean predicted aligned error: 16.32 Å

pLDDT: mean 72.12, std 22.17, range [27.28, 98.06]

Foldseek 3Di:
DDDDDDDDDDDDPDDDCPVPDPPVDQDQDDPDPPPDDDDDDDDDDARDDPNHHPPDDDPPPPPPPDDDPPPVVVVLLCVLCVVLVVLLVVVLVQLLDLDRPPPVVDDLLPPLLQSLLVSLLSQLCNLVSVDLDARDPVSLVVSLVVSLVSQVVSLVVSVVHPNGHRDVVSSVSSSNSNVVSVVVNRVVSVVLCVLLVPPFEKEWEAEPPDPQSVVVVVLVVVVVVVGRHDYHYHYQVVDPVSCVVCVVQPRWMDRVPDTQDDNHDDSVSVVVVSVVSSVVSVD

Radius of gyration: 30.9 Å; Cα contacts (8 Å, |Δi|>4): 257; chains: 1; bounding box: 76×63×80 Å

Secondary structure (DSSP, 8-state):
------------SSPPGGGTS-TT-----PPPTTS--S---S--PPPEETTEE--S-------PPP-PPPHHHHHHHHHHHHHHHHHHHHHHHHHT-SS-TTGGGS-HHHHHHHHHHHHHHHHHHHHTTT-SSPPPHHHHHHHHHHHHHHHHHHHHHHTTSTT----HHHHHHHHHHHHHHHHHHHHHHHHHHHHTTSSEEEEEEE-TT-HHHHHHHHHHHHHTTTS-EEEEEEEGGG-HHHHHHHGGG-SEEEETTEE---SS--HHHHHHHHHHHHHHTT-